Protein AF-C5NND2-F1 (afdb_monomer_lite)

InterPro domains:
  IPR000525 Initiator Rep protein, WH1 domain [PF01051] (17-161)
  IPR036388 Winged helix-like DNA-binding domain superfamily [G3DSA:1.10.10.10] (14-144)
  IPR036388 Winged helix-like DNA-binding domain superfamily [G3DSA:1.10.10.10] (148-249)
  IPR036390 Winged helix DNA-binding domain superfamily [SSF46785] (137-217)

Organism: Photobacterium damsela subsp. piscicida (NCBI:txid38294)

Radius of gyration: 18.98 Å; chains: 1; bounding box: 47×46×58 Å

pLDDT: mean 89.33, std 9.88, range [37.38, 98.19]

Foldseek 3Di:
DPDLFKFWFFPFWDQLADKLLLVLVLSQLRSQQRVQLVVQVVVVVVDVPDDRDQQDFKDWAFLVNQCVLLVHDSVVSCVRNVVSQVCQCPDWIKGDDPVGIDIDRLWPDWDDDPRGTTMTGHDSVNSVVRSVSSVVATQMAGSSLSSQQNTQQLNLVRRLCSRCQVPPVDWRKDFPVRSCSSNNHDPPPCPPPVSCCVPRPQVSQVSSCVSVQNQKWFPDPVRSQKDFDDDDDDPDTGMIIGGIHGDCVSVVVD

Sequence (254 aa):
MKKLNKFREPINVFPASLGAAEQDVFALVLCEISKVVGFNSTQIKQCDDFEKKPIPYQFEFSEEELTTLFQCSVDNLRKTIEPAAKSLVKREVSYSSERGFDVFSPIARARYNMGQPFFIEMAPSVAELLAENVEAGFSEIDFKLFVSLSGRYERRLLKALSQWKHNPSKEVKFKIQDYRDYIGLEDGEYQRTEALVRKTIKKPISDIIEKSEGCWVPTDPEKKGFLLTREGKGRAYTHVTLKLRYDPKAALLL

Structure (mmCIF, N/CA/C/O backbone):
data_AF-C5NND2-F1
#
_entry.id   AF-C5NND2-F1
#
loop_
_atom_site.group_PDB
_atom_site.id
_atom_site.type_symbol
_atom_site.label_atom_id
_atom_site.label_alt_id
_atom_site.label_comp_id
_atom_site.label_asym_id
_atom_site.label_entity_id
_atom_site.label_seq_id
_atom_site.pdbx_PDB_ins_code
_atom_site.Cartn_x
_atom_site.Cartn_y
_atom_site.Cartn_z
_atom_site.occupancy
_atom_site.B_iso_or_equiv
_atom_site.auth_seq_id
_atom_site.auth_comp_id
_atom_site.auth_asym_id
_atom_site.auth_atom_id
_atom_site.pdbx_PDB_model_num
ATOM 1 N N . MET A 1 1 ? -3.731 10.424 21.416 1.00 39.75 1 MET A N 1
ATOM 2 C CA . MET A 1 1 ? -4.068 9.595 20.234 1.00 39.75 1 MET A CA 1
ATOM 3 C C . MET A 1 1 ? -3.023 8.502 20.047 1.00 39.75 1 MET A C 1
ATOM 5 O O . MET A 1 1 ? -1.837 8.818 20.018 1.00 39.75 1 MET A O 1
ATOM 9 N N . LYS A 1 2 ? -3.427 7.226 19.944 1.00 50.00 2 LYS A N 1
ATOM 10 C CA . LYS A 1 2 ? -2.525 6.116 19.578 1.00 50.00 2 LYS A CA 1
ATOM 11 C C . LYS A 1 2 ? -2.217 6.227 18.081 1.00 50.00 2 LYS A C 1
ATOM 13 O O . LYS A 1 2 ? -2.982 5.717 17.271 1.00 50.00 2 LYS A O 1
ATOM 18 N N . LYS A 1 3 ? -1.151 6.950 17.726 1.00 60.12 3 LYS A N 1
ATOM 19 C CA . LYS A 1 3 ? -0.897 7.356 16.338 1.00 60.12 3 LYS A CA 1
ATOM 20 C C . LYS A 1 3 ? -0.835 6.149 15.385 1.00 60.12 3 LYS A C 1
ATOM 22 O O . LYS A 1 3 ? -0.051 5.220 15.595 1.00 60.12 3 LYS A O 1
ATOM 27 N N . LEU A 1 4 ? -1.664 6.183 14.342 1.00 73.38 4 LEU A N 1
ATOM 28 C CA . LEU A 1 4 ? -1.581 5.309 13.175 1.00 73.38 4 LEU A CA 1
ATOM 29 C C . LEU A 1 4 ? -0.306 5.668 12.394 1.00 73.38 4 LEU A C 1
ATOM 31 O O . LEU A 1 4 ? -0.323 6.515 11.512 1.00 73.38 4 LEU A O 1
ATOM 35 N N . ASN A 1 5 ? 0.827 5.081 12.780 1.00 84.69 5 ASN A N 1
ATOM 36 C CA . ASN A 1 5 ? 2.126 5.415 12.179 1.00 84.69 5 ASN A CA 1
ATOM 37 C C . ASN A 1 5 ? 2.575 4.397 11.131 1.00 84.69 5 ASN A C 1
ATOM 39 O O . ASN A 1 5 ? 3.369 4.715 10.253 1.00 84.69 5 ASN A O 1
ATOM 43 N N . LYS A 1 6 ? 2.112 3.152 11.244 1.00 90.81 6 LYS A N 1
ATOM 44 C CA . LYS A 1 6 ? 2.521 2.050 10.378 1.00 90.81 6 LYS A CA 1
ATOM 45 C C . LYS A 1 6 ? 1.493 0.934 10.377 1.00 90.81 6 LYS A C 1
ATOM 47 O O . LYS A 1 6 ? 0.781 0.751 11.364 1.00 90.81 6 LYS A O 1
ATOM 52 N N . PHE A 1 7 ? 1.500 0.146 9.313 1.00 92.75 7 PHE A N 1
ATOM 53 C CA . PHE A 1 7 ? 0.717 -1.080 9.207 1.00 92.75 7 PHE A CA 1
ATOM 54 C C . PHE A 1 7 ? 1.538 -2.207 8.595 1.00 92.75 7 PHE A C 1
ATOM 56 O O . PHE A 1 7 ? 2.590 -1.992 7.992 1.00 92.75 7 PHE A O 1
ATOM 63 N N . ARG A 1 8 ? 1.052 -3.427 8.793 1.00 92.88 8 ARG A N 1
ATOM 64 C CA . ARG A 1 8 ? 1.588 -4.651 8.220 1.00 92.88 8 ARG A CA 1
ATOM 65 C C . ARG A 1 8 ? 0.605 -5.133 7.170 1.00 92.88 8 ARG A C 1
ATOM 67 O O . ARG A 1 8 ? -0.519 -5.497 7.499 1.00 92.88 8 ARG A O 1
ATOM 74 N N . GLU A 1 9 ? 1.022 -5.108 5.912 1.00 90.38 9 GLU A N 1
ATOM 75 C CA . GLU A 1 9 ? 0.223 -5.665 4.823 1.00 90.38 9 GLU A CA 1
ATOM 76 C C . GLU A 1 9 ? 0.678 -7.100 4.530 1.00 90.38 9 GLU A C 1
ATOM 78 O O . GLU A 1 9 ? 1.873 -7.308 4.278 1.00 90.38 9 GLU A O 1
ATOM 83 N N . PRO A 1 10 ? -0.243 -8.080 4.520 1.00 87.75 10 PRO A N 1
ATOM 84 C CA . PRO A 1 10 ? 0.038 -9.430 4.051 1.00 87.75 10 PRO A CA 1
ATOM 85 C C . PRO A 1 10 ? 0.645 -9.474 2.648 1.00 87.75 10 PRO A C 1
ATOM 87 O O . PRO A 1 10 ? 0.266 -8.705 1.755 1.00 87.75 10 PRO A O 1
ATOM 90 N N . ILE A 1 11 ? 1.545 -10.429 2.416 1.00 81.12 11 ILE A N 1
ATOM 91 C CA . ILE A 1 11 ? 2.191 -10.594 1.105 1.00 81.12 11 ILE A CA 1
ATOM 92 C C . ILE A 1 11 ? 1.175 -11.064 0.043 1.00 81.12 11 ILE A C 1
ATOM 94 O O . ILE A 1 11 ? 1.134 -10.482 -1.038 1.00 81.12 11 ILE A O 1
ATOM 98 N N . ASN A 1 12 ? 0.304 -12.028 0.371 1.00 71.19 12 ASN A N 1
ATOM 99 C CA . ASN A 1 12 ? -0.463 -12.802 -0.623 1.00 71.19 12 ASN A CA 1
ATOM 100 C C . ASN A 1 12 ? -1.976 -12.538 -0.671 1.00 71.19 12 ASN A C 1
ATOM 102 O O . ASN A 1 12 ? -2.674 -13.166 -1.458 1.00 71.19 12 ASN A O 1
ATOM 106 N N . VAL A 1 13 ? -2.511 -11.662 0.178 1.00 63.41 13 VAL A N 1
ATOM 107 C CA . VAL A 1 13 ? -3.970 -11.595 0.387 1.00 63.41 13 VAL A CA 1
ATOM 108 C C . VAL A 1 13 ? -4.647 -10.515 -0.462 1.00 63.41 13 VAL A C 1
ATOM 110 O O . VAL A 1 13 ? -5.866 -10.473 -0.524 1.00 63.41 13 VAL A O 1
ATOM 113 N N . PHE A 1 14 ? -3.902 -9.614 -1.114 1.00 69.06 14 PHE A N 1
ATOM 114 C CA . PHE A 1 14 ? -4.482 -8.336 -1.539 1.00 69.06 14 PHE A CA 1
ATOM 115 C C . PHE A 1 14 ? -4.513 -8.095 -3.055 1.00 69.06 14 PHE A C 1
ATOM 117 O O . PHE A 1 14 ? -3.472 -8.223 -3.704 1.00 69.06 14 PHE A O 1
ATOM 124 N N . PRO A 1 15 ? -5.663 -7.683 -3.633 1.00 65.50 15 PRO A N 1
ATOM 125 C CA . PRO A 1 15 ? -5.800 -7.529 -5.074 1.00 65.50 15 PRO A CA 1
ATOM 126 C C . PRO A 1 15 ? -4.980 -6.338 -5.554 1.00 65.50 15 PRO A C 1
ATOM 128 O O . PRO A 1 15 ? -5.168 -5.201 -5.116 1.00 65.50 15 PRO A O 1
ATOM 131 N N . ALA A 1 16 ? -4.076 -6.585 -6.494 1.00 67.38 16 ALA A N 1
ATOM 132 C CA . ALA A 1 16 ? -3.146 -5.579 -6.985 1.00 67.38 16 ALA A CA 1
ATOM 133 C C . ALA A 1 16 ? -3.837 -4.327 -7.573 1.00 67.38 16 ALA A C 1
ATOM 135 O O . ALA A 1 16 ? -3.295 -3.227 -7.468 1.00 67.38 16 ALA A O 1
ATOM 136 N N . SER A 1 17 ? -5.060 -4.471 -8.094 1.00 79.31 17 SER A N 1
ATOM 137 C CA . SER A 1 17 ? -5.786 -3.466 -8.886 1.00 79.31 17 SER A CA 1
ATOM 138 C C . SER A 1 17 ? -6.477 -2.336 -8.110 1.00 79.31 17 SER A C 1
ATOM 140 O O . SER A 1 17 ? -7.029 -1.435 -8.748 1.00 79.31 17 SER A O 1
ATOM 142 N N . LEU A 1 18 ? -6.437 -2.326 -6.772 1.00 88.25 18 LEU A N 1
ATOM 143 C CA . LEU A 1 18 ? -7.079 -1.261 -5.988 1.00 88.25 18 LEU A CA 1
ATOM 144 C C . LEU A 1 18 ? -6.520 0.127 -6.318 1.00 88.25 18 LEU A C 1
ATOM 146 O O . LEU A 1 18 ? -5.305 0.332 -6.395 1.00 88.25 18 LEU A O 1
ATOM 150 N N . GLY A 1 19 ? -7.413 1.101 -6.449 1.00 90.62 19 GLY A N 1
ATOM 151 C CA . GLY A 1 19 ? -7.085 2.517 -6.529 1.00 90.62 19 GLY A CA 1
ATOM 152 C C . GLY A 1 19 ? -6.526 3.060 -5.212 1.00 90.62 19 GLY A C 1
ATOM 153 O O . GLY A 1 19 ? -6.613 2.423 -4.165 1.00 90.62 19 GLY A O 1
ATOM 154 N N . ALA A 1 20 ? -5.961 4.269 -5.252 1.00 91.38 20 ALA A N 1
ATOM 155 C CA . ALA A 1 20 ? -5.331 4.887 -4.082 1.00 91.38 20 ALA A CA 1
ATOM 156 C C . ALA A 1 20 ? -6.306 5.022 -2.894 1.00 91.38 20 ALA A C 1
ATOM 158 O O . ALA A 1 20 ? -6.019 4.529 -1.813 1.00 91.38 20 ALA A O 1
ATOM 159 N N . ALA A 1 21 ? -7.508 5.563 -3.109 1.00 92.50 21 ALA A N 1
ATOM 160 C CA . ALA A 1 21 ? -8.481 5.736 -2.025 1.00 92.50 21 ALA A CA 1
ATOM 161 C C . ALA A 1 21 ? -8.980 4.399 -1.427 1.00 92.50 21 ALA A C 1
ATOM 163 O O . ALA A 1 21 ? -9.225 4.309 -0.227 1.00 92.50 21 ALA A O 1
ATOM 164 N N . GLU A 1 22 ? -9.104 3.339 -2.235 1.00 93.44 22 GLU A N 1
ATOM 165 C CA . GLU A 1 22 ? -9.415 1.990 -1.728 1.00 93.44 22 GLU A CA 1
ATOM 166 C C . GLU A 1 22 ? -8.275 1.463 -0.848 1.00 93.44 22 GLU A C 1
ATOM 168 O O . GLU A 1 22 ? -8.510 0.904 0.221 1.00 93.44 22 GLU A O 1
ATOM 173 N N . GLN A 1 23 ? -7.030 1.683 -1.275 1.00 93.12 23 GLN A N 1
ATOM 174 C CA . GLN A 1 23 ? -5.854 1.326 -0.493 1.00 93.12 23 GLN A CA 1
ATOM 175 C C . GLN A 1 23 ? -5.765 2.126 0.820 1.00 93.12 23 GLN A C 1
ATOM 177 O O . GLN A 1 23 ? -5.396 1.547 1.837 1.00 93.12 23 GLN A O 1
ATOM 182 N N . ASP A 1 24 ? -6.138 3.411 0.830 1.00 92.81 24 ASP A N 1
ATOM 183 C CA . ASP A 1 24 ? -6.213 4.239 2.046 1.00 92.81 24 ASP A CA 1
ATOM 184 C C . ASP A 1 24 ? -7.195 3.669 3.070 1.00 92.81 24 ASP A C 1
ATOM 186 O O . ASP A 1 24 ? -6.828 3.416 4.218 1.00 92.81 24 ASP A O 1
ATOM 190 N N . VAL A 1 25 ? -8.441 3.434 2.644 1.00 94.12 25 VAL A N 1
ATOM 191 C CA . VAL A 1 25 ? -9.498 2.918 3.524 1.00 94.12 25 VAL A CA 1
ATOM 192 C C . VAL A 1 25 ? -9.119 1.550 4.083 1.00 94.12 25 VAL A C 1
ATOM 194 O O . VAL A 1 25 ? -9.338 1.284 5.262 1.00 94.12 25 VAL A O 1
ATOM 197 N N . PHE A 1 26 ? -8.510 0.689 3.269 1.00 93.38 26 PHE A N 1
ATOM 198 C CA . PHE A 1 26 ? -8.078 -0.616 3.750 1.00 93.38 26 PHE A CA 1
ATOM 199 C C . PHE A 1 26 ? -6.874 -0.541 4.701 1.00 93.38 26 PHE A C 1
ATOM 201 O O . PHE A 1 26 ? -6.827 -1.260 5.700 1.00 93.38 26 PHE A O 1
ATOM 208 N N . ALA A 1 27 ? -5.917 0.353 4.442 1.00 93.62 27 ALA A N 1
ATOM 209 C CA . ALA A 1 27 ? -4.756 0.545 5.307 1.00 93.62 27 ALA A CA 1
ATOM 210 C C . ALA A 1 27 ? -5.143 0.998 6.727 1.00 93.62 27 ALA A C 1
ATOM 212 O O . ALA A 1 27 ? -4.481 0.593 7.684 1.00 93.62 27 ALA A O 1
ATOM 213 N N . LEU A 1 28 ? -6.235 1.760 6.889 1.00 94.56 28 LEU A N 1
ATOM 214 C CA . LEU A 1 28 ? -6.792 2.100 8.207 1.00 94.56 28 LEU A CA 1
ATOM 215 C C . LEU A 1 28 ? -7.090 0.843 9.035 1.00 94.56 28 LEU A C 1
ATOM 217 O O . LEU A 1 28 ? -6.667 0.721 10.184 1.00 94.56 28 LEU A O 1
ATOM 221 N N . VAL A 1 29 ? -7.776 -0.120 8.422 1.00 94.56 29 VAL A N 1
ATOM 222 C CA . VAL A 1 29 ? -8.145 -1.380 9.070 1.00 94.56 29 VAL A CA 1
ATOM 223 C C . VAL A 1 29 ? -6.906 -2.218 9.382 1.00 94.56 29 VAL A C 1
ATOM 225 O O . VAL A 1 29 ? -6.746 -2.713 10.500 1.00 94.56 29 VAL A O 1
ATOM 228 N N . LEU A 1 30 ? -5.970 -2.308 8.430 1.00 94.56 30 LEU A N 1
ATOM 229 C CA . LEU A 1 30 ? -4.700 -3.000 8.648 1.00 94.56 30 LEU A CA 1
ATOM 230 C C . LEU A 1 30 ? -3.891 -2.393 9.792 1.00 94.56 30 LEU A C 1
ATOM 232 O O . LEU A 1 30 ? -3.208 -3.137 10.494 1.00 94.56 30 LEU A O 1
ATOM 236 N N . CYS A 1 31 ? -3.943 -1.078 10.009 1.00 94.25 31 CYS A N 1
ATOM 237 C CA . CYS A 1 31 ? -3.269 -0.461 11.146 1.00 94.25 31 CYS A CA 1
ATOM 238 C C . CYS A 1 31 ? -3.814 -0.991 12.481 1.00 94.25 31 CYS A C 1
ATOM 240 O O . CYS A 1 31 ? -3.026 -1.334 13.363 1.00 94.25 31 CYS A O 1
ATOM 242 N N . GLU A 1 32 ? -5.138 -1.080 12.637 1.00 95.19 32 GLU A N 1
ATOM 243 C CA . GLU A 1 32 ? -5.764 -1.585 13.867 1.00 95.19 32 GLU A CA 1
ATOM 244 C C . GLU A 1 32 ? -5.485 -3.075 14.087 1.00 95.19 32 GLU A C 1
ATOM 246 O O . GLU A 1 32 ? -5.050 -3.465 15.174 1.00 95.19 32 GLU A O 1
ATOM 251 N N . ILE A 1 33 ? -5.603 -3.896 13.039 1.00 95.00 33 ILE A N 1
ATOM 252 C CA . ILE A 1 33 ? -5.225 -5.317 13.101 1.00 95.00 33 ILE A CA 1
ATOM 253 C C . ILE A 1 33 ? -3.740 -5.454 13.475 1.00 95.00 33 ILE A C 1
ATOM 255 O O . ILE A 1 33 ? -3.383 -6.201 14.387 1.00 95.00 33 ILE A O 1
ATOM 259 N N . SER A 1 34 ? -2.857 -4.667 12.850 1.00 93.81 34 SER A N 1
ATOM 260 C CA . SER A 1 34 ? -1.410 -4.699 13.111 1.00 93.81 34 SER A CA 1
ATOM 261 C C . SER A 1 34 ? -1.049 -4.352 14.554 1.00 93.81 34 SER A C 1
ATOM 263 O O . SER A 1 34 ? -0.088 -4.914 15.088 1.00 93.81 34 SER A O 1
ATOM 265 N N . LYS A 1 35 ? -1.796 -3.441 15.196 1.00 92.75 35 LYS A N 1
ATOM 266 C CA . LYS A 1 35 ? -1.608 -3.099 16.615 1.00 92.75 35 LYS A CA 1
ATOM 267 C C . LYS A 1 35 ? -1.859 -4.317 17.501 1.00 92.75 35 LYS A C 1
ATOM 269 O O . LYS A 1 35 ? -1.053 -4.588 18.392 1.00 92.75 35 LYS A O 1
ATOM 274 N N . VAL A 1 36 ? -2.941 -5.054 17.247 1.00 94.19 36 VAL A N 1
ATOM 275 C CA . VAL A 1 36 ? -3.310 -6.235 18.042 1.00 94.19 36 VAL A CA 1
ATOM 276 C C . VAL A 1 36 ? -2.367 -7.402 17.771 1.00 94.19 36 VAL A C 1
ATOM 278 O O . VAL A 1 36 ? -1.830 -7.964 18.724 1.00 94.19 36 VAL A O 1
ATOM 281 N N . VAL A 1 37 ? -2.054 -7.688 16.503 1.00 92.81 37 VAL A N 1
ATOM 282 C CA . VAL A 1 37 ? -1.071 -8.723 16.139 1.00 92.81 37 VAL A CA 1
ATOM 283 C C . VAL A 1 37 ? 0.287 -8.426 16.780 1.00 92.81 37 VAL A C 1
ATOM 285 O O . VAL A 1 37 ? 0.862 -9.277 17.449 1.00 92.81 37 VAL A O 1
ATOM 288 N N . GLY A 1 38 ? 0.793 -7.193 16.660 1.00 90.62 38 GLY A N 1
ATOM 289 C CA . GLY A 1 38 ? 2.063 -6.794 17.275 1.00 90.62 38 GLY A CA 1
ATOM 290 C C . GLY A 1 38 ? 2.074 -6.898 18.801 1.00 90.62 38 GLY A C 1
ATOM 291 O O . GLY A 1 38 ? 3.084 -7.317 19.373 1.00 90.62 38 GLY A O 1
ATOM 292 N N . PHE A 1 39 ? 0.962 -6.555 19.456 1.00 91.31 39 PHE A N 1
ATOM 293 C CA . PHE A 1 39 ? 0.802 -6.719 20.898 1.00 91.31 39 PHE A CA 1
ATOM 294 C C . PHE A 1 39 ? 0.850 -8.200 21.295 1.00 91.31 39 PHE A C 1
ATOM 296 O O . PHE A 1 39 ? 1.689 -8.574 22.115 1.00 91.31 39 PHE A O 1
ATOM 303 N N . ASN A 1 40 ? 0.030 -9.042 20.657 1.00 92.38 40 ASN A N 1
ATOM 304 C CA . ASN A 1 40 ? -0.030 -10.479 20.926 1.00 92.38 40 ASN A CA 1
ATOM 305 C C . ASN A 1 40 ? 1.337 -11.147 20.707 1.00 92.38 40 ASN A C 1
ATOM 307 O O . ASN A 1 40 ? 1.822 -11.842 21.595 1.00 92.38 40 ASN A O 1
ATOM 311 N N . SER A 1 41 ? 2.024 -10.863 19.592 1.00 88.25 41 SER A N 1
ATOM 312 C CA . SER A 1 41 ? 3.359 -11.423 19.325 1.00 88.25 41 SER A CA 1
ATOM 313 C C . SER A 1 41 ? 4.417 -11.015 20.358 1.00 88.25 41 SER A C 1
ATOM 315 O O . SER A 1 41 ? 5.402 -11.729 20.535 1.00 88.25 41 SER A O 1
ATOM 317 N N . THR A 1 42 ? 4.267 -9.852 20.999 1.00 87.75 42 THR A N 1
ATOM 318 C CA . THR A 1 42 ? 5.210 -9.380 22.026 1.00 87.75 42 THR A CA 1
ATOM 319 C C . THR A 1 42 ? 4.942 -10.057 23.365 1.00 87.75 42 THR A C 1
ATOM 321 O O . THR A 1 42 ? 5.884 -10.488 24.019 1.00 87.75 42 THR A O 1
ATOM 324 N N . GLN A 1 43 ? 3.671 -10.177 23.754 1.00 88.12 43 GLN A N 1
ATOM 325 C CA . GLN A 1 43 ? 3.277 -10.770 25.033 1.00 88.12 43 GLN A CA 1
ATOM 326 C C . GLN A 1 43 ? 3.554 -12.275 25.090 1.00 88.12 43 GLN A C 1
ATOM 328 O O . GLN A 1 43 ? 4.111 -12.740 26.076 1.00 88.12 43 GLN A O 1
ATOM 333 N N . ILE A 1 44 ? 3.298 -13.009 24.001 1.00 86.62 44 ILE A N 1
ATOM 334 C CA . ILE A 1 44 ? 3.607 -14.450 23.906 1.00 86.62 44 ILE A CA 1
ATOM 335 C C . ILE A 1 44 ? 5.098 -14.729 24.131 1.00 86.62 44 ILE A C 1
ATOM 337 O O . ILE A 1 44 ? 5.465 -15.750 24.689 1.00 86.62 44 ILE A O 1
ATOM 341 N N . LYS A 1 45 ? 5.988 -13.813 23.727 1.00 85.38 45 LYS A N 1
ATOM 342 C CA . LYS A 1 45 ? 7.435 -13.963 23.962 1.00 85.38 45 LYS A CA 1
ATOM 343 C C . LYS A 1 45 ? 7.852 -13.693 25.410 1.00 85.38 45 LYS A C 1
ATOM 345 O O . LYS A 1 45 ? 8.997 -13.961 25.757 1.00 85.38 45 LYS A O 1
ATOM 350 N N . GLN A 1 46 ? 6.983 -13.074 26.205 1.00 84.69 46 GLN A N 1
ATOM 351 C CA . GLN A 1 46 ? 7.269 -12.634 27.571 1.00 84.69 46 GLN A CA 1
ATOM 352 C C . GLN A 1 46 ? 6.594 -13.517 28.624 1.00 84.69 46 GLN A C 1
ATOM 354 O O . GLN A 1 46 ? 7.094 -13.591 29.743 1.00 84.69 46 GLN A O 1
ATOM 359 N N . CYS A 1 47 ? 5.470 -14.155 28.291 1.00 82.31 47 CYS A N 1
ATOM 360 C CA . CYS A 1 47 ? 4.679 -14.961 29.211 1.00 82.31 47 CYS A CA 1
ATOM 361 C C . CYS A 1 47 ? 4.003 -16.117 28.461 1.00 82.31 47 CYS A C 1
ATOM 363 O O . CYS A 1 47 ? 3.220 -15.876 27.541 1.00 82.31 47 CYS A O 1
ATOM 365 N N . ASP A 1 48 ? 4.287 -17.352 28.883 1.00 74.31 48 ASP A N 1
ATOM 366 C CA . ASP A 1 48 ? 3.760 -18.570 28.253 1.00 74.31 48 ASP A CA 1
ATOM 367 C C . ASP A 1 48 ? 2.245 -18.760 28.491 1.00 74.31 48 ASP A C 1
ATOM 369 O O . ASP A 1 48 ? 1.566 -19.343 27.650 1.00 74.31 48 ASP A O 1
ATOM 373 N N . ASP A 1 49 ? 1.693 -18.187 29.569 1.00 81.75 49 ASP A N 1
ATOM 374 C CA . ASP A 1 49 ? 0.264 -18.261 29.929 1.00 81.75 49 ASP A CA 1
ATOM 375 C C . ASP A 1 49 ? -0.567 -17.076 29.386 1.00 81.75 49 ASP A C 1
ATOM 377 O O . ASP A 1 49 ? -1.659 -16.775 29.874 1.00 81.75 49 ASP A O 1
ATOM 381 N N . PHE A 1 50 ? -0.054 -16.347 28.390 1.00 86.06 50 PHE A N 1
ATOM 382 C CA . PHE A 1 50 ? -0.747 -15.181 27.846 1.00 86.06 50 PHE A CA 1
ATOM 383 C C . PHE A 1 50 ? -1.906 -15.565 26.911 1.00 86.06 50 PHE A C 1
ATOM 385 O O . PHE A 1 50 ? -1.707 -16.114 25.825 1.00 86.06 50 PHE A O 1
ATOM 392 N N . GLU A 1 51 ? -3.124 -15.167 27.280 1.00 87.25 51 GLU A N 1
ATOM 393 C CA . GLU A 1 51 ? -4.300 -15.275 26.416 1.00 87.25 51 GLU A CA 1
ATOM 394 C C . GLU A 1 51 ? -4.297 -14.175 25.337 1.00 87.25 51 GLU A C 1
ATOM 396 O O . GLU A 1 51 ? -4.276 -12.975 25.635 1.00 87.25 51 GLU A O 1
ATOM 401 N N . LYS A 1 52 ? -4.316 -14.579 24.057 1.00 89.00 52 LYS A N 1
ATOM 402 C CA . LYS A 1 52 ? -4.308 -13.648 22.917 1.00 89.00 52 LYS A CA 1
ATOM 403 C C . LYS A 1 52 ? -5.512 -12.706 22.979 1.00 89.00 52 LYS A C 1
ATOM 405 O O . LYS A 1 52 ? -6.652 -13.142 23.113 1.00 89.00 52 LYS A O 1
ATOM 410 N N . LYS A 1 53 ? -5.277 -11.407 22.760 1.00 93.25 53 LYS A N 1
ATOM 411 C CA . LYS A 1 53 ? -6.383 -10.473 22.509 1.00 93.25 53 LYS A CA 1
ATOM 412 C C . LYS A 1 53 ? -7.077 -10.837 21.193 1.00 93.25 53 LYS A C 1
ATOM 414 O O . LYS A 1 53 ? -6.359 -11.090 20.220 1.00 93.25 53 LYS A O 1
ATOM 419 N N . PRO A 1 54 ? -8.418 -10.797 21.141 1.00 95.44 54 PRO A N 1
ATOM 420 C CA . PRO A 1 54 ? -9.161 -11.087 19.921 1.00 95.44 54 PRO A CA 1
ATOM 421 C C . PRO A 1 54 ? -8.850 -10.056 18.836 1.00 95.44 54 PRO A C 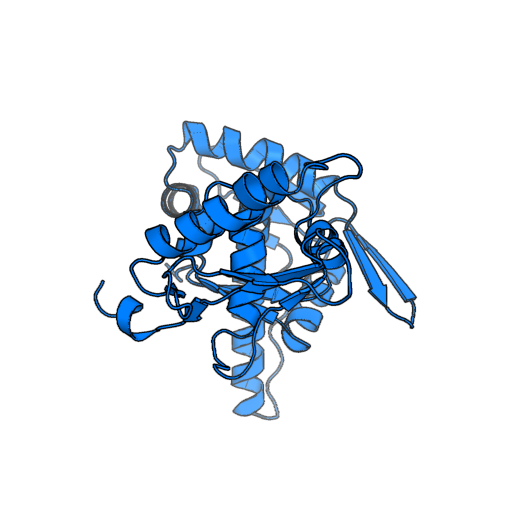1
ATOM 423 O O . PRO A 1 54 ? -8.639 -8.873 19.136 1.00 95.44 54 PRO A O 1
ATOM 426 N N . ILE A 1 55 ? -8.830 -10.497 17.577 1.00 96.88 55 ILE A N 1
ATOM 427 C CA . ILE A 1 55 ? -8.622 -9.598 16.446 1.00 96.88 55 ILE A CA 1
ATOM 428 C C . ILE A 1 55 ? -9.882 -8.738 16.252 1.00 96.88 55 ILE A C 1
ATOM 430 O O . ILE A 1 55 ? -10.999 -9.262 16.211 1.00 96.88 55 ILE A O 1
ATOM 434 N N . PRO A 1 56 ? -9.748 -7.404 16.157 1.00 96.94 56 PRO A N 1
ATOM 435 C CA . PRO A 1 56 ? -10.884 -6.533 15.905 1.00 96.94 56 PRO A CA 1
ATOM 436 C C . PRO A 1 56 ? -11.412 -6.758 14.489 1.00 96.94 56 PRO A C 1
ATOM 438 O O . PRO A 1 56 ? -10.643 -6.927 13.547 1.00 96.94 56 PRO A O 1
ATOM 441 N N . TYR A 1 57 ? -12.731 -6.700 14.341 1.00 97.56 57 TYR A N 1
ATOM 442 C CA . TYR A 1 57 ? -13.424 -6.768 13.050 1.00 97.56 57 TYR A CA 1
ATOM 443 C C . TYR A 1 57 ? -14.383 -5.586 12.840 1.00 97.56 57 TYR A C 1
ATOM 445 O O . TYR A 1 57 ? -14.980 -5.453 11.776 1.00 97.56 57 TYR A O 1
ATOM 453 N N . GLN A 1 58 ? -14.508 -4.709 13.837 1.00 98.06 58 GLN A N 1
ATOM 454 C CA . GLN A 1 58 ? -15.228 -3.440 13.776 1.00 98.06 58 GLN A CA 1
ATOM 455 C C . GLN A 1 58 ? -14.257 -2.317 14.132 1.00 98.06 58 GLN A C 1
ATOM 457 O O . GLN A 1 58 ? -13.496 -2.424 15.095 1.00 98.06 58 GLN A O 1
ATOM 462 N N . PHE A 1 59 ? -14.278 -1.252 13.338 1.00 97.31 59 PHE A N 1
ATOM 463 C CA . PHE A 1 59 ? -13.296 -0.178 13.380 1.00 97.31 59 PHE A CA 1
ATOM 464 C C . PHE A 1 59 ? -14.000 1.170 13.309 1.00 97.31 59 PHE A C 1
ATOM 466 O O . PHE A 1 59 ? -14.916 1.353 12.506 1.00 97.31 59 PHE A O 1
ATOM 473 N N . GLU A 1 60 ? -13.542 2.118 14.120 1.00 96.81 60 GLU A N 1
ATOM 474 C CA . GLU A 1 60 ? -14.062 3.481 14.162 1.00 96.81 60 GLU A CA 1
ATOM 475 C C . GLU A 1 60 ? -12.911 4.482 14.082 1.00 96.81 60 GLU A C 1
ATOM 477 O O . GLU A 1 60 ? -11.960 4.399 14.857 1.00 96.81 60 GLU A O 1
ATOM 482 N N . PHE A 1 61 ? -13.018 5.436 13.156 1.00 95.38 61 PHE A N 1
ATOM 483 C CA . PHE A 1 61 ? -12.017 6.481 12.929 1.00 95.38 61 PHE A CA 1
ATOM 484 C C . PHE A 1 61 ? -12.680 7.854 13.010 1.00 95.38 61 PHE A C 1
ATOM 486 O O . PHE A 1 61 ? -13.703 8.089 12.362 1.00 95.38 61 PHE A O 1
ATOM 493 N N . SER A 1 62 ? -12.129 8.773 13.804 1.00 93.88 62 SER A N 1
ATOM 494 C CA . SER A 1 62 ? -12.717 10.112 13.941 1.00 93.88 62 SER A CA 1
ATOM 495 C C . SER A 1 62 ? -12.474 10.965 12.690 1.00 93.88 62 SER A C 1
ATOM 497 O O . SER A 1 62 ? -11.501 10.769 11.964 1.00 93.88 62 SER A O 1
ATOM 499 N N . GLU A 1 63 ? -13.334 11.956 12.433 1.00 92.44 63 GLU A N 1
ATOM 500 C CA . GLU A 1 63 ? -13.130 12.882 11.307 1.00 92.44 63 GLU A CA 1
ATOM 501 C C . GLU A 1 63 ? -11.817 13.661 11.432 1.00 92.44 63 GLU A C 1
ATOM 503 O O . GLU A 1 63 ? -11.125 13.869 10.439 1.00 92.44 63 GLU A O 1
ATOM 508 N N . GLU A 1 64 ? -11.444 14.055 12.650 1.00 91.69 64 GLU A N 1
ATOM 509 C CA . GLU A 1 64 ? -10.172 14.726 12.934 1.00 91.69 64 GLU A CA 1
ATOM 510 C C . GLU A 1 64 ? -8.973 13.845 12.553 1.00 91.69 64 GLU A C 1
ATOM 512 O O . GLU A 1 64 ? -8.037 14.307 11.898 1.00 91.69 64 GLU A O 1
ATOM 517 N N . GLU A 1 65 ? -9.017 12.558 12.908 1.00 91.69 65 GLU A N 1
ATOM 518 C CA . GLU A 1 65 ? -7.976 11.597 12.551 1.00 91.69 65 GLU A CA 1
ATOM 519 C C . GLU A 1 65 ? -7.875 11.441 11.032 1.00 91.69 65 GLU A C 1
ATOM 521 O O . GLU A 1 65 ? -6.787 11.558 10.467 1.00 91.69 65 GLU A O 1
ATOM 526 N N . LEU A 1 66 ? -9.009 11.251 10.356 1.00 92.19 66 LEU A N 1
ATOM 527 C CA . LEU A 1 66 ? -9.042 11.033 8.912 1.00 92.19 66 LEU A CA 1
ATOM 528 C C . LEU A 1 66 ? -8.638 12.271 8.105 1.00 92.19 66 LEU A C 1
ATOM 530 O O . LEU A 1 66 ? -7.886 12.148 7.143 1.00 92.19 66 LEU A O 1
ATOM 534 N N . THR A 1 67 ? -9.104 13.462 8.485 1.00 91.75 67 THR A N 1
ATOM 535 C CA . THR A 1 67 ? -8.731 14.716 7.807 1.00 91.75 67 THR A CA 1
ATOM 536 C C . THR A 1 67 ? -7.250 15.032 7.977 1.00 91.75 67 THR A C 1
ATOM 538 O O . THR A 1 67 ? -6.605 15.466 7.021 1.00 91.75 67 THR A O 1
ATOM 541 N N . THR A 1 68 ? -6.685 14.735 9.151 1.00 90.38 68 THR A N 1
ATOM 542 C CA . THR A 1 68 ? -5.244 14.851 9.400 1.00 90.38 68 THR A CA 1
ATOM 543 C C . THR A 1 68 ? -4.447 13.858 8.554 1.00 90.38 68 THR A C 1
ATOM 545 O O . THR A 1 68 ? -3.464 14.239 7.921 1.00 90.38 68 THR A O 1
ATOM 548 N N . LEU A 1 69 ? -4.867 12.589 8.515 1.00 88.50 69 LEU A N 1
ATOM 549 C CA . LEU A 1 69 ? -4.175 11.536 7.765 1.00 88.50 69 LEU A CA 1
ATOM 550 C C . LEU A 1 69 ? -4.223 11.769 6.256 1.00 88.50 69 LEU A C 1
ATOM 552 O O . LEU A 1 69 ? -3.190 11.726 5.595 1.00 88.50 69 LEU A O 1
ATOM 556 N N . PHE A 1 70 ? -5.407 12.040 5.712 1.00 88.56 70 PHE A N 1
ATOM 557 C CA . PHE A 1 70 ? -5.604 12.228 4.273 1.00 88.56 70 PHE A CA 1
ATOM 558 C C . PHE A 1 70 ? -5.322 13.653 3.797 1.00 88.56 70 PHE A C 1
ATOM 560 O O . PHE A 1 70 ? -5.439 13.925 2.604 1.00 88.56 70 PHE A O 1
ATOM 567 N N . GLN A 1 71 ? -4.943 14.556 4.709 1.00 87.88 71 GLN A N 1
ATOM 568 C CA . GLN A 1 71 ? -4.617 15.955 4.418 1.00 87.88 71 GLN A CA 1
ATOM 569 C C . GLN A 1 71 ? -5.721 16.642 3.599 1.00 87.88 71 GLN A C 1
ATOM 571 O O . GLN A 1 71 ? -5.465 17.339 2.615 1.00 87.88 71 GLN A O 1
ATOM 576 N N . CYS A 1 72 ? -6.976 16.410 3.985 1.00 89.06 72 CYS A N 1
ATOM 577 C CA . CYS A 1 72 ? -8.146 16.901 3.269 1.00 89.06 72 CYS A CA 1
ATOM 578 C C . CYS A 1 72 ? -9.128 17.605 4.210 1.00 89.06 72 CYS A C 1
ATOM 580 O O . CYS A 1 72 ? -9.157 17.352 5.411 1.00 89.06 72 CYS A O 1
ATOM 582 N N . SER A 1 73 ? -9.976 18.475 3.656 1.00 90.00 73 SER A N 1
ATOM 583 C CA . SER A 1 73 ? -11.099 19.046 4.406 1.00 90.00 73 SER A CA 1
ATOM 584 C C . SER A 1 73 ? -12.161 17.985 4.710 1.00 90.00 73 SER A C 1
ATOM 586 O O . SER A 1 73 ? -12.255 16.973 4.009 1.00 90.00 73 SER A O 1
ATOM 588 N N . VAL A 1 74 ? -13.012 18.245 5.706 1.00 87.00 74 VAL A N 1
ATOM 589 C CA . VAL A 1 74 ? -14.182 17.401 6.023 1.00 87.00 74 VAL A CA 1
ATOM 590 C C . VAL A 1 74 ? -15.093 17.240 4.796 1.00 87.00 74 VAL A C 1
ATOM 592 O O . VAL A 1 74 ? -15.502 16.128 4.467 1.00 87.00 74 VAL A O 1
ATOM 595 N N . ASP A 1 75 ? -15.317 18.316 4.034 1.00 85.56 75 ASP A N 1
ATOM 596 C CA . ASP A 1 75 ? -16.126 18.277 2.804 1.00 85.56 75 ASP A CA 1
ATOM 597 C C . ASP A 1 75 ? -15.558 17.333 1.734 1.00 85.56 75 ASP A C 1
ATOM 599 O O . ASP A 1 75 ? -16.304 16.703 0.975 1.00 85.56 75 ASP A O 1
ATOM 603 N N . ASN A 1 76 ? -14.229 17.236 1.649 1.00 89.06 76 ASN A N 1
ATOM 604 C CA . ASN A 1 76 ? -13.556 16.343 0.712 1.00 89.06 76 ASN A CA 1
ATOM 605 C C . ASN A 1 76 ? -13.425 14.921 1.260 1.00 89.06 76 ASN A C 1
ATOM 607 O O . ASN A 1 76 ? -13.401 13.983 0.465 1.00 89.06 76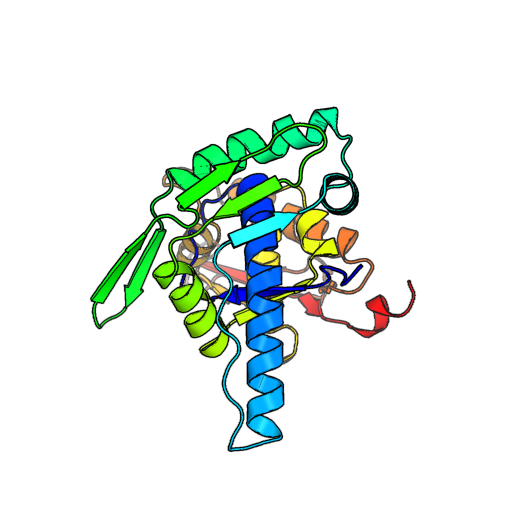 ASN A O 1
ATOM 611 N N . LEU A 1 77 ? -13.415 14.741 2.584 1.00 90.88 77 LEU A N 1
ATOM 612 C CA . LEU A 1 77 ? -13.290 13.432 3.218 1.00 90.88 77 LEU A CA 1
ATOM 613 C C . LEU A 1 77 ? -14.371 12.475 2.714 1.00 90.88 77 LEU A C 1
ATOM 615 O O . LEU A 1 77 ? -14.049 11.399 2.213 1.00 90.88 77 LEU A O 1
ATOM 619 N N . ARG A 1 78 ? -15.643 12.897 2.744 1.00 90.62 78 ARG A N 1
ATOM 620 C CA . ARG A 1 78 ? -16.759 12.086 2.233 1.00 90.62 78 ARG A CA 1
ATOM 621 C C . ARG A 1 78 ? -16.573 11.705 0.764 1.00 90.62 78 ARG A C 1
ATOM 623 O O . ARG A 1 78 ? -16.781 10.549 0.400 1.00 90.62 78 ARG A O 1
ATOM 630 N N . LYS A 1 79 ? -16.182 12.669 -0.076 1.00 90.56 79 LYS A N 1
ATOM 631 C CA . LYS A 1 79 ? -15.977 12.458 -1.520 1.00 90.56 79 LYS A CA 1
ATOM 632 C C . LYS A 1 79 ? -14.872 11.438 -1.800 1.00 90.56 79 LYS A C 1
ATOM 634 O O . LYS A 1 79 ? -14.937 10.758 -2.819 1.00 90.56 79 LYS A O 1
ATOM 639 N N . THR A 1 80 ? -13.904 11.311 -0.895 1.00 88.31 80 THR A N 1
ATOM 640 C CA . THR A 1 80 ? -12.818 10.330 -0.973 1.00 88.31 80 THR A CA 1
ATOM 641 C C . THR A 1 80 ? -13.243 8.958 -0.445 1.00 88.31 80 THR A C 1
ATOM 643 O O . THR A 1 80 ? -13.077 7.957 -1.142 1.00 88.31 80 THR A O 1
ATOM 646 N N . ILE A 1 81 ? -13.814 8.885 0.764 1.00 93.00 81 ILE A N 1
ATOM 647 C CA . ILE A 1 81 ? -14.069 7.599 1.438 1.00 93.00 81 ILE A CA 1
ATOM 648 C C . ILE A 1 81 ? -15.318 6.881 0.923 1.00 93.00 81 ILE A C 1
ATOM 650 O O . ILE A 1 81 ? -15.339 5.655 0.896 1.00 93.00 81 ILE A O 1
ATOM 654 N N . GLU A 1 82 ? -16.357 7.605 0.492 1.00 94.06 82 GLU A N 1
ATOM 655 C CA . GLU A 1 82 ? -17.612 6.997 0.033 1.00 94.06 82 GLU A CA 1
ATOM 656 C C . GLU A 1 82 ? -17.423 6.085 -1.198 1.00 94.06 82 GLU A C 1
ATOM 658 O O . GLU A 1 82 ? -17.847 4.925 -1.134 1.00 94.06 82 GLU A O 1
ATOM 663 N N . PRO A 1 83 ? -16.793 6.527 -2.309 1.00 94.75 83 PRO A N 1
ATOM 664 C CA . PRO A 1 83 ? -16.572 5.652 -3.461 1.00 94.75 83 PRO A CA 1
ATOM 665 C C . PRO A 1 83 ? -15.617 4.497 -3.140 1.00 94.75 83 PR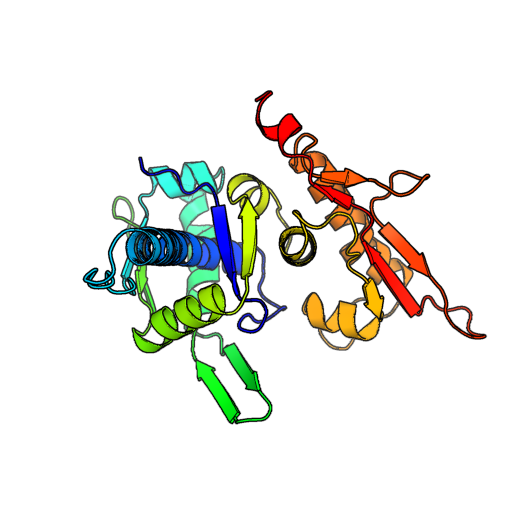O A C 1
ATOM 667 O O . PRO A 1 83 ? -15.864 3.371 -3.573 1.00 94.75 83 PRO A O 1
ATOM 670 N N . ALA A 1 84 ? -14.572 4.746 -2.345 1.00 94.50 84 ALA A N 1
ATOM 671 C CA . ALA A 1 84 ? -13.618 3.721 -1.929 1.00 94.50 84 ALA A CA 1
ATOM 672 C C . ALA A 1 84 ? -14.292 2.620 -1.100 1.00 94.50 84 ALA A C 1
ATOM 674 O O . ALA A 1 84 ? -14.176 1.440 -1.424 1.00 94.50 84 ALA A O 1
ATOM 675 N N . ALA A 1 85 ? -15.068 2.999 -0.083 1.00 95.44 85 ALA A N 1
ATOM 676 C CA . ALA A 1 85 ? -15.800 2.060 0.755 1.00 95.44 85 ALA A CA 1
ATOM 677 C C . ALA A 1 85 ? -16.850 1.278 -0.048 1.00 95.44 85 ALA A C 1
ATOM 679 O O . ALA A 1 85 ? -16.926 0.058 0.064 1.00 95.44 85 ALA A O 1
ATOM 680 N N . LYS A 1 86 ? -17.620 1.947 -0.919 1.00 95.31 86 LYS A N 1
ATOM 681 C CA . LYS A 1 86 ? -18.587 1.273 -1.807 1.00 95.31 86 LYS A CA 1
ATOM 682 C C . LYS A 1 86 ? -17.924 0.230 -2.701 1.00 95.31 86 LYS A C 1
ATOM 684 O O . LYS A 1 86 ? -18.509 -0.827 -2.928 1.00 95.31 86 LYS A O 1
ATOM 689 N N . SER A 1 87 ? -16.740 0.541 -3.221 1.00 94.31 87 SER A N 1
ATOM 690 C CA . SER A 1 87 ? -15.982 -0.377 -4.063 1.00 94.31 87 SER A CA 1
ATOM 691 C C . SER A 1 87 ? -15.448 -1.562 -3.259 1.00 94.31 87 SER A C 1
ATOM 693 O O . SER A 1 87 ? -15.665 -2.705 -3.648 1.00 94.31 87 SER A O 1
ATOM 695 N N . LEU A 1 88 ? -14.849 -1.315 -2.089 1.00 94.00 88 LEU A N 1
ATOM 696 C CA . LEU A 1 88 ? -14.321 -2.361 -1.209 1.00 94.00 88 LEU A CA 1
ATOM 697 C C . LEU A 1 88 ? -15.403 -3.321 -0.692 1.00 94.00 88 LEU A C 1
ATOM 699 O O . LEU A 1 88 ? -15.140 -4.515 -0.620 1.00 94.00 88 LEU A O 1
ATOM 703 N N . VAL A 1 89 ? -16.616 -2.837 -0.387 1.00 94.62 89 VAL A N 1
ATOM 704 C CA . VAL A 1 89 ? -17.749 -3.703 0.016 1.00 94.62 89 VAL A CA 1
ATOM 705 C C . VAL A 1 89 ? -18.120 -4.697 -1.087 1.00 94.62 89 VAL A C 1
ATOM 707 O O . VAL A 1 89 ? -18.522 -5.817 -0.805 1.00 94.62 89 VAL A O 1
ATOM 710 N N . LYS A 1 90 ? -18.013 -4.289 -2.355 1.00 92.38 90 LYS A N 1
ATOM 711 C CA . LYS A 1 90 ? -18.416 -5.105 -3.511 1.00 92.38 90 LYS A CA 1
ATOM 712 C C . LYS A 1 90 ? -17.266 -5.893 -4.126 1.00 92.38 90 LYS A C 1
ATOM 714 O O . LYS A 1 90 ? -17.485 -6.647 -5.069 1.00 92.38 90 LYS A O 1
ATOM 719 N N . ARG A 1 91 ? -16.037 -5.656 -3.671 1.00 89.31 91 ARG A N 1
ATOM 720 C CA . ARG A 1 91 ? -14.845 -6.239 -4.272 1.00 89.31 91 ARG A CA 1
ATOM 721 C C . ARG A 1 91 ? -14.708 -7.680 -3.810 1.00 89.31 91 ARG A C 1
ATOM 723 O O . ARG A 1 91 ? -14.709 -7.939 -2.612 1.00 89.31 91 ARG A O 1
ATOM 730 N N . GLU A 1 92 ? -14.519 -8.586 -4.755 1.00 87.38 92 GLU A N 1
ATOM 731 C CA . GLU A 1 92 ? -14.050 -9.934 -4.459 1.00 87.38 92 GLU A CA 1
ATOM 732 C C . GLU A 1 92 ? -12.525 -9.926 -4.374 1.00 87.38 92 GLU A C 1
ATOM 734 O O . GLU A 1 92 ? -11.823 -9.402 -5.246 1.00 87.38 92 GLU A O 1
ATOM 739 N N . VAL A 1 93 ? -12.019 -10.479 -3.282 1.00 83.75 93 VAL A N 1
ATOM 740 C CA . VAL A 1 93 ? -10.608 -10.726 -3.034 1.00 83.75 93 VAL A CA 1
ATOM 741 C C . VAL A 1 93 ? -10.435 -12.223 -2.947 1.00 83.75 93 VAL A C 1
ATOM 743 O O . VAL A 1 93 ? -11.164 -12.882 -2.213 1.00 83.75 93 VAL A O 1
ATOM 746 N N . SER A 1 94 ? -9.468 -12.750 -3.688 1.00 77.38 94 SER A N 1
ATOM 747 C CA . SER A 1 94 ? -9.142 -14.167 -3.656 1.00 77.38 94 SER A CA 1
ATOM 748 C C . SER A 1 94 ? -7.763 -14.388 -3.057 1.00 77.38 94 SER A C 1
ATOM 750 O O . SER A 1 94 ? -6.786 -13.786 -3.508 1.00 77.38 94 SER A O 1
ATOM 752 N N . TYR A 1 95 ? -7.675 -15.316 -2.115 1.00 73.75 95 TYR A N 1
ATOM 753 C CA . TYR A 1 95 ? -6.427 -15.961 -1.742 1.00 73.75 95 TYR A CA 1
ATOM 754 C C . TYR A 1 95 ? -6.398 -17.347 -2.387 1.00 73.75 95 TYR A C 1
ATOM 756 O O . TYR A 1 95 ? -7.359 -18.099 -2.275 1.00 73.75 95 TYR A O 1
ATOM 764 N N . SER A 1 96 ? -5.310 -17.696 -3.072 1.00 72.56 96 SER A N 1
ATOM 765 C CA . SER A 1 96 ? -5.140 -19.020 -3.673 1.00 72.56 96 SER A CA 1
ATOM 766 C C . SER A 1 96 ? -3.782 -19.589 -3.297 1.00 72.56 96 SER A C 1
ATOM 768 O O . SER A 1 96 ? -2.763 -18.904 -3.363 1.00 72.56 96 SER A O 1
ATOM 770 N N . SER A 1 97 ? -3.768 -20.864 -2.931 1.00 72.00 97 SER A N 1
ATOM 771 C CA . SER A 1 97 ? -2.572 -21.645 -2.625 1.00 72.00 97 SER A CA 1
ATOM 772 C C . SER A 1 97 ? -2.672 -23.021 -3.283 1.00 72.00 97 SER A C 1
ATOM 774 O O . SER A 1 97 ? -3.731 -23.401 -3.780 1.00 72.00 97 SER A O 1
ATOM 776 N N . GLU A 1 98 ? -1.602 -23.814 -3.238 1.00 74.56 98 GLU A N 1
ATOM 777 C CA . GLU A 1 98 ? -1.631 -25.205 -3.724 1.00 74.56 98 GLU A CA 1
ATOM 778 C C . GLU A 1 98 ? -2.675 -26.078 -3.003 1.00 74.56 98 GLU A C 1
ATOM 780 O O . GLU A 1 98 ? -3.079 -27.116 -3.521 1.00 74.56 98 GLU A O 1
ATOM 785 N N . ARG A 1 99 ? -3.117 -25.673 -1.804 1.00 77.62 99 ARG A N 1
ATOM 786 C CA . ARG A 1 99 ? -4.040 -26.438 -0.952 1.00 77.62 99 ARG A CA 1
ATOM 787 C C . ARG A 1 99 ? -5.501 -26.002 -1.066 1.00 77.62 99 ARG A C 1
ATOM 789 O O . ARG A 1 99 ? -6.355 -26.637 -0.456 1.00 77.62 99 ARG A O 1
ATOM 796 N N . GLY A 1 100 ? -5.794 -24.938 -1.810 1.00 81.50 100 GLY A N 1
ATOM 797 C CA . GLY A 1 100 ? -7.151 -24.420 -1.959 1.00 81.50 100 GLY A CA 1
ATOM 798 C C . GLY A 1 100 ? -7.200 -22.918 -2.204 1.00 81.50 100 GLY A C 1
ATOM 799 O O . GLY A 1 100 ? -6.167 -22.245 -2.266 1.00 81.50 100 GLY A O 1
ATOM 800 N N . PHE A 1 101 ? -8.423 -22.409 -2.323 1.00 84.00 101 PHE A N 1
ATOM 801 C CA . PHE A 1 101 ? -8.719 -21.001 -2.539 1.00 84.00 101 PHE A CA 1
ATOM 802 C C . PHE A 1 101 ? -9.764 -20.509 -1.534 1.00 84.00 101 PHE A C 1
ATOM 804 O O . PHE A 1 101 ? -10.576 -21.291 -1.043 1.00 84.00 101 PHE A O 1
ATOM 811 N N . ASP A 1 102 ? -9.739 -19.213 -1.259 1.00 85.12 102 ASP A N 1
ATOM 812 C CA . ASP A 1 102 ? -10.723 -18.501 -0.452 1.00 85.12 102 ASP A CA 1
ATOM 813 C C . ASP A 1 102 ? -11.107 -17.210 -1.180 1.00 85.12 102 ASP A C 1
ATOM 815 O O . ASP A 1 102 ? -10.241 -16.557 -1.770 1.00 85.12 102 ASP A O 1
ATOM 819 N N . VAL A 1 103 ? -1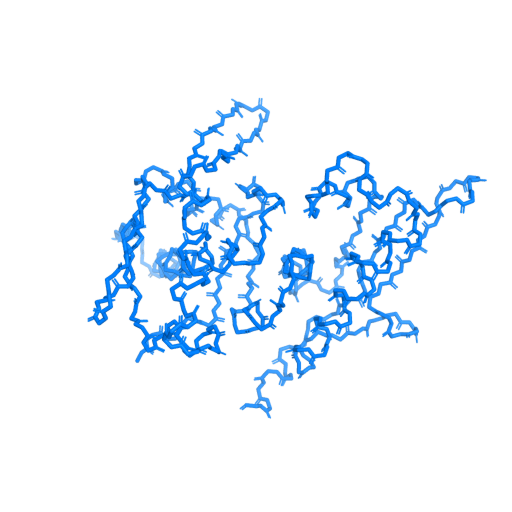2.394 -16.864 -1.176 1.00 87.75 103 VAL A N 1
ATOM 820 C CA . VAL A 1 103 ? -12.935 -15.669 -1.834 1.00 87.75 103 VAL A CA 1
ATOM 821 C C . VAL A 1 103 ? -13.817 -14.926 -0.849 1.00 87.75 103 VAL A C 1
ATOM 823 O O . VAL A 1 103 ? -14.791 -15.468 -0.332 1.00 87.75 103 VAL A O 1
ATOM 826 N N . PHE A 1 104 ? -13.498 -13.660 -0.618 1.00 89.88 104 PHE A N 1
ATOM 827 C CA . PHE A 1 104 ? -14.195 -12.840 0.361 1.00 89.88 104 PHE A CA 1
ATOM 828 C C . PHE A 1 104 ? -14.210 -11.369 -0.045 1.00 89.88 104 PHE A C 1
ATOM 830 O O . PHE A 1 104 ? -13.424 -10.916 -0.879 1.00 89.88 104 PHE A O 1
ATOM 837 N N . SER A 1 105 ? -15.092 -10.597 0.586 1.00 90.62 105 SER A N 1
ATOM 838 C CA . SER A 1 105 ? -15.062 -9.138 0.497 1.00 90.62 105 SER A CA 1
ATOM 839 C C . SER A 1 105 ? -14.199 -8.553 1.616 1.00 90.62 105 SER A C 1
ATOM 841 O O . SER A 1 105 ? -14.365 -8.940 2.776 1.00 90.62 105 SER A O 1
ATOM 843 N N . PRO A 1 106 ? -13.281 -7.616 1.313 1.00 89.94 106 PRO A N 1
ATOM 844 C CA . PRO A 1 106 ? -12.340 -7.097 2.300 1.00 89.94 106 PRO A CA 1
ATOM 845 C C . PRO A 1 106 ? -13.024 -6.286 3.401 1.00 89.94 106 PRO A C 1
ATOM 847 O O . PRO A 1 106 ? -12.489 -6.197 4.497 1.00 89.94 106 PRO A O 1
ATOM 850 N N . ILE A 1 107 ? -14.202 -5.714 3.141 1.00 94.25 107 ILE A N 1
ATOM 851 C CA . ILE A 1 107 ? -15.066 -5.128 4.169 1.00 94.25 107 ILE A CA 1
ATOM 852 C C . ILE A 1 107 ? -16.503 -5.598 3.936 1.00 94.25 107 ILE A C 1
ATOM 854 O O . ILE A 1 107 ? -16.948 -5.702 2.796 1.00 94.25 107 ILE A O 1
ATOM 858 N N . ALA A 1 108 ? -17.234 -5.871 5.012 1.00 95.56 108 ALA A N 1
ATOM 859 C CA . ALA A 1 108 ? -18.635 -6.282 4.964 1.00 95.56 108 ALA A CA 1
ATOM 860 C C . ALA A 1 108 ? -19.576 -5.070 4.966 1.00 95.56 108 ALA A C 1
ATOM 862 O O . ALA A 1 108 ? -20.630 -5.079 4.329 1.00 95.56 108 ALA A O 1
ATOM 863 N N . ARG A 1 109 ? -19.196 -4.003 5.679 1.00 97.00 109 ARG A N 1
ATOM 86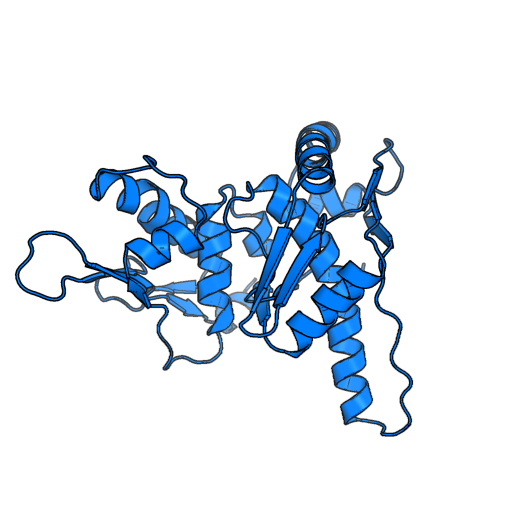4 C CA . ARG A 1 109 ? -20.015 -2.800 5.824 1.00 97.00 109 ARG A CA 1
ATOM 865 C C . ARG A 1 109 ? -19.150 -1.577 6.093 1.00 97.00 109 ARG A C 1
ATOM 867 O O . ARG A 1 109 ? -18.136 -1.648 6.777 1.00 97.00 109 ARG A O 1
ATOM 874 N N . ALA A 1 110 ? -19.598 -0.432 5.591 1.00 97.12 110 ALA A N 1
ATOM 875 C CA . ALA A 1 110 ? -19.055 0.868 5.950 1.00 97.12 110 ALA A CA 1
ATOM 876 C C . ALA A 1 110 ? -20.194 1.862 6.198 1.00 97.12 110 ALA A C 1
ATOM 878 O O . ALA A 1 110 ? -21.234 1.807 5.536 1.00 97.12 110 ALA A O 1
ATOM 879 N N . ARG A 1 111 ? -20.008 2.771 7.153 1.00 96.25 111 ARG A N 1
ATOM 880 C CA . ARG A 1 111 ? -20.975 3.820 7.492 1.00 96.25 111 ARG A CA 1
ATOM 881 C C . ARG A 1 111 ? -20.234 5.104 7.827 1.00 96.25 111 ARG A C 1
ATOM 883 O O . ARG A 1 111 ? -19.364 5.111 8.688 1.00 96.25 111 ARG A O 1
ATOM 890 N N . TYR A 1 112 ? -20.651 6.196 7.201 1.00 94.62 112 TYR A N 1
ATOM 891 C CA . TYR A 1 112 ? -20.180 7.537 7.510 1.00 94.62 112 TYR A CA 1
ATOM 892 C C . TYR A 1 112 ? -21.383 8.454 7.726 1.00 94.62 112 TYR A C 1
ATOM 894 O O . TYR A 1 112 ? -22.249 8.542 6.857 1.00 94.62 112 TYR A O 1
ATOM 902 N N . ASN A 1 113 ? -21.417 9.124 8.875 1.00 91.69 113 ASN A N 1
ATOM 903 C CA . ASN A 1 113 ? -22.359 10.192 9.187 1.00 91.69 113 ASN A CA 1
ATOM 904 C C . ASN A 1 113 ? -21.535 11.397 9.647 1.00 91.69 113 ASN A C 1
ATOM 906 O O . ASN A 1 113 ? -20.617 11.225 10.442 1.00 91.69 113 ASN A O 1
ATOM 910 N N . MET A 1 114 ? -21.868 12.594 9.168 1.00 87.50 114 MET A N 1
ATOM 911 C CA . MET A 1 114 ? -21.142 13.811 9.537 1.00 87.50 114 MET A CA 1
ATOM 912 C C . MET A 1 114 ? -21.152 14.011 11.059 1.00 87.50 114 MET A C 1
ATOM 914 O O . MET A 1 114 ? -22.204 13.895 11.693 1.00 87.50 114 MET A O 1
ATOM 918 N N . GLY A 1 115 ? -19.985 14.287 11.639 1.00 87.31 115 GLY A N 1
ATOM 919 C CA . GLY A 1 115 ? -19.815 14.432 13.086 1.00 87.31 115 GLY A CA 1
ATOM 920 C C . GLY A 1 115 ? -19.884 13.118 13.876 1.00 87.31 115 GLY A C 1
ATOM 921 O O . GLY A 1 115 ? -19.993 13.149 15.101 1.00 87.31 115 GLY A O 1
ATOM 922 N N . GLN A 1 116 ? -19.851 11.961 13.209 1.00 92.81 116 GLN A N 1
ATOM 923 C CA . GLN A 1 116 ? -19.720 10.640 13.830 1.00 92.81 116 GLN A CA 1
ATOM 924 C C . GLN A 1 116 ? -18.458 9.943 13.306 1.00 92.81 116 GLN A C 1
ATOM 926 O O . GLN A 1 116 ? -18.026 10.228 12.186 1.00 92.81 116 GLN A O 1
ATOM 931 N N . PRO A 1 117 ? -17.876 8.998 14.065 1.00 95.25 117 PRO A N 1
ATOM 932 C CA . PRO A 1 117 ? -16.773 8.195 13.563 1.00 95.25 117 PRO A CA 1
ATOM 933 C C . PRO A 1 117 ? -17.147 7.463 12.270 1.00 95.25 117 PRO A C 1
ATOM 935 O O . PRO A 1 117 ? -18.244 6.909 12.132 1.00 95.25 117 PRO A O 1
ATOM 938 N N . PHE A 1 118 ? -16.214 7.439 11.322 1.00 96.75 118 PHE A N 1
ATOM 939 C CA . PHE A 1 118 ? -16.299 6.560 10.171 1.00 96.75 118 PHE A CA 1
ATOM 940 C C . PHE A 1 118 ? -16.168 5.118 10.650 1.00 96.75 118 PHE A C 1
ATOM 942 O O . PHE A 1 118 ? -15.151 4.739 11.228 1.00 96.75 118 PHE A O 1
ATOM 949 N N . PHE A 1 119 ? -17.211 4.334 10.411 1.00 97.81 119 PHE A N 1
ATOM 950 C CA . PHE A 1 119 ? -17.309 2.952 10.848 1.00 97.81 119 PHE A CA 1
ATOM 951 C C . PHE A 1 119 ? -17.030 2.006 9.682 1.00 97.81 119 PHE A C 1
ATOM 953 O O . PHE A 1 119 ? -17.646 2.137 8.618 1.00 97.81 119 PHE A O 1
ATOM 960 N N . ILE A 1 120 ? -16.160 1.026 9.909 1.00 98.19 120 ILE A N 1
ATOM 961 C CA . ILE A 1 120 ? -15.883 -0.086 8.997 1.00 98.19 120 ILE A CA 1
ATOM 962 C C . ILE A 1 120 ? -16.086 -1.391 9.762 1.00 98.19 120 ILE A C 1
ATOM 964 O O . ILE A 1 120 ? -15.636 -1.533 10.893 1.00 98.19 120 ILE A O 1
ATOM 968 N N . GLU A 1 121 ? -16.728 -2.360 9.128 1.00 98.19 121 GLU A N 1
ATOM 969 C CA . GLU A 1 121 ? -16.914 -3.705 9.656 1.00 98.19 121 GLU A CA 1
ATOM 970 C C . GLU A 1 121 ? -16.480 -4.734 8.618 1.00 98.19 121 GLU A C 1
ATOM 972 O O . GLU A 1 121 ? -16.776 -4.612 7.426 1.00 98.19 121 GLU A O 1
ATOM 977 N N . MET A 1 122 ? -15.774 -5.753 9.089 1.00 96.62 122 MET A N 1
ATOM 978 C CA . MET A 1 122 ? -15.353 -6.932 8.348 1.00 96.62 122 MET A CA 1
ATOM 979 C C . MET A 1 122 ? -16.089 -8.160 8.882 1.00 96.62 122 MET A C 1
ATOM 981 O O . MET A 1 122 ? -16.520 -8.186 10.034 1.00 96.62 122 MET A O 1
ATOM 985 N N . ALA A 1 123 ? -16.176 -9.213 8.070 1.00 95.75 123 ALA A N 1
ATOM 986 C CA . ALA A 1 123 ? -16.494 -10.525 8.617 1.00 95.75 123 ALA A CA 1
ATOM 987 C C . ALA A 1 123 ? -15.363 -10.952 9.582 1.00 95.75 123 ALA A C 1
ATOM 989 O O . ALA A 1 123 ? -14.193 -10.822 9.207 1.00 95.75 123 ALA A O 1
ATOM 990 N N . PRO A 1 124 ? -15.667 -11.475 10.788 1.00 96.50 124 PRO A N 1
ATOM 991 C CA . PRO A 1 124 ? -14.639 -11.875 11.751 1.00 96.50 124 PRO A CA 1
ATOM 992 C C . PRO A 1 124 ? -13.597 -12.839 11.171 1.00 96.50 124 PRO A C 1
ATOM 994 O O . PRO A 1 124 ? -12.404 -12.644 11.376 1.00 96.50 124 PRO A O 1
ATOM 997 N N . SER A 1 125 ? -14.029 -13.812 10.361 1.00 93.81 125 SER A N 1
ATOM 998 C CA . SER A 1 125 ? -13.133 -14.759 9.683 1.00 93.81 125 SER A CA 1
ATOM 999 C C . SER A 1 125 ? -12.131 -14.084 8.743 1.00 93.81 125 SER A C 1
ATOM 1001 O O . SER A 1 125 ? -10.997 -14.534 8.640 1.00 93.81 125 SER A O 1
ATOM 1003 N N . VAL A 1 126 ? -12.512 -12.984 8.088 1.00 93.00 126 VAL A N 1
ATOM 1004 C CA . VAL A 1 126 ? -11.617 -12.231 7.197 1.00 93.00 126 VAL A CA 1
ATOM 1005 C C . VAL A 1 126 ? -10.597 -11.429 8.006 1.00 93.00 126 VAL A C 1
ATOM 1007 O O . VAL A 1 126 ? -9.435 -11.342 7.614 1.00 93.00 126 VAL A O 1
ATOM 1010 N N . ALA A 1 127 ? -11.001 -10.853 9.141 1.00 94.62 127 ALA A N 1
ATOM 1011 C CA . ALA A 1 127 ? -10.076 -10.148 10.028 1.00 94.62 127 ALA A CA 1
ATOM 1012 C C . ALA A 1 127 ? -9.020 -11.105 10.613 1.00 94.62 127 ALA A C 1
ATOM 1014 O O . ALA A 1 127 ? -7.829 -10.786 10.584 1.00 94.62 127 ALA A O 1
ATOM 1015 N N . GLU A 1 128 ? -9.442 -12.292 11.059 1.00 93.50 128 GLU A N 1
ATOM 1016 C CA . GLU A 1 128 ? -8.544 -13.366 11.507 1.00 93.50 128 GLU A CA 1
ATOM 1017 C C . GLU A 1 128 ? -7.626 -13.839 10.369 1.00 93.50 128 GLU A C 1
ATOM 1019 O O . GLU A 1 128 ? -6.410 -13.863 10.540 1.00 93.50 128 GLU A O 1
ATOM 1024 N N . LEU A 1 129 ? -8.160 -14.082 9.164 1.00 91.06 129 LEU A N 1
ATOM 1025 C CA . LEU A 1 129 ? -7.358 -14.449 7.989 1.00 91.06 129 LEU A CA 1
ATOM 1026 C C . LEU A 1 129 ? -6.259 -13.414 7.693 1.00 91.06 129 LEU A C 1
ATOM 1028 O O . LEU A 1 129 ? -5.114 -13.774 7.402 1.00 91.06 129 LEU A O 1
ATOM 1032 N N . LEU A 1 130 ? -6.578 -12.117 7.758 1.00 91.19 130 LEU A N 1
ATOM 1033 C CA . LEU A 1 130 ? -5.580 -11.060 7.585 1.00 91.19 130 LEU A CA 1
ATOM 1034 C C . LEU A 1 130 ? -4.523 -11.102 8.688 1.00 91.19 130 LEU A C 1
ATOM 1036 O O . LEU A 1 130 ? -3.339 -10.969 8.382 1.00 91.19 130 LEU A O 1
ATOM 1040 N N . ALA A 1 131 ? -4.927 -11.291 9.945 1.00 92.81 131 ALA A N 1
ATOM 1041 C CA . ALA A 1 131 ? -4.011 -11.386 11.075 1.00 92.81 131 ALA A CA 1
ATOM 1042 C C . ALA A 1 131 ? -3.059 -12.586 10.944 1.00 92.81 131 ALA A C 1
ATOM 1044 O O . ALA A 1 131 ? -1.846 -12.406 11.056 1.00 92.81 131 ALA A O 1
ATOM 1045 N N . GLU A 1 132 ? -3.577 -13.770 10.613 1.00 90.56 132 GLU A N 1
ATOM 1046 C CA . GLU A 1 132 ? -2.792 -14.985 10.363 1.00 90.56 132 GLU A CA 1
ATOM 1047 C C . GLU A 1 132 ? -1.774 -14.779 9.236 1.00 90.56 132 GLU A C 1
ATOM 1049 O O . GLU A 1 132 ? -0.600 -15.131 9.363 1.00 90.56 132 GLU A O 1
ATOM 1054 N N . ASN A 1 133 ? -2.187 -14.143 8.137 1.00 88.06 133 ASN A N 1
ATOM 1055 C CA . ASN A 1 133 ? -1.275 -13.868 7.032 1.00 88.06 133 ASN A CA 1
ATOM 1056 C C . ASN A 1 133 ? -0.238 -12.790 7.379 1.00 88.06 133 ASN A C 1
ATOM 1058 O O . ASN A 1 133 ? 0.889 -12.859 6.889 1.00 88.06 133 ASN A O 1
ATOM 1062 N N . VAL A 1 134 ? -0.571 -11.818 8.237 1.00 89.75 134 VAL A N 1
ATOM 1063 C CA . VAL A 1 134 ? 0.434 -10.909 8.807 1.00 89.75 134 VAL A CA 1
ATOM 1064 C C . VAL A 1 134 ? 1.435 -11.693 9.655 1.00 89.75 134 VAL A C 1
ATOM 1066 O O . VAL A 1 134 ? 2.627 -11.432 9.546 1.00 89.75 134 VAL A O 1
ATOM 1069 N N . GLU A 1 135 ? 1.002 -12.652 10.475 1.00 87.00 135 GLU A N 1
ATOM 1070 C CA . GLU A 1 135 ? 1.916 -13.494 11.262 1.00 87.00 135 GLU A CA 1
ATOM 1071 C C . GLU A 1 135 ? 2.816 -14.368 10.365 1.00 87.00 135 GLU A C 1
ATOM 1073 O O . GLU A 1 135 ? 4.003 -14.522 10.659 1.00 87.00 135 GLU A O 1
ATOM 1078 N N . ALA A 1 136 ? 2.292 -14.869 9.240 1.00 86.38 136 ALA A N 1
ATOM 1079 C CA . ALA A 1 136 ? 3.040 -15.675 8.271 1.00 86.38 136 ALA A CA 1
ATOM 1080 C C . ALA A 1 136 ? 4.060 -14.866 7.444 1.00 86.38 136 ALA A C 1
ATOM 1082 O O . ALA A 1 136 ? 5.102 -15.393 7.046 1.00 86.38 136 ALA A O 1
ATOM 1083 N N . GLY A 1 137 ? 3.784 -13.589 7.174 1.00 87.50 137 GLY A N 1
ATOM 1084 C CA . GLY A 1 137 ? 4.704 -12.711 6.459 1.00 87.50 137 GLY A CA 1
ATOM 1085 C C . GLY A 1 137 ? 4.057 -11.419 5.971 1.00 87.50 137 GLY A C 1
ATOM 1086 O O . GLY A 1 137 ? 2.990 -11.415 5.357 1.00 87.50 137 GLY A O 1
ATOM 1087 N N . PHE A 1 138 ? 4.746 -10.298 6.184 1.00 90.50 138 PHE A N 1
ATOM 1088 C CA . PHE A 1 138 ? 4.197 -8.971 5.920 1.00 90.50 138 PHE A CA 1
ATOM 1089 C C . PHE A 1 138 ? 5.223 -7.981 5.378 1.00 90.50 138 PHE A C 1
ATOM 1091 O O . PHE A 1 138 ? 6.432 -8.134 5.546 1.00 90.50 138 PHE A O 1
ATOM 1098 N N . SER A 1 139 ? 4.705 -6.913 4.777 1.00 91.19 139 SER A N 1
ATOM 1099 C CA . SER A 1 139 ? 5.442 -5.675 4.525 1.00 91.19 139 SER A CA 1
ATOM 1100 C C . SER A 1 139 ? 5.055 -4.648 5.582 1.00 91.19 139 SER A C 1
ATOM 1102 O O . SER A 1 139 ? 3.878 -4.318 5.710 1.00 91.19 139 SER A O 1
ATOM 1104 N N . GLU A 1 140 ? 6.019 -4.150 6.360 1.00 92.94 140 GLU A N 1
ATOM 1105 C CA . GLU A 1 140 ? 5.756 -3.076 7.325 1.00 92.94 140 GLU A CA 1
ATOM 1106 C C . GLU A 1 140 ? 5.920 -1.716 6.651 1.00 92.94 140 GLU A C 1
ATOM 1108 O O . GLU A 1 140 ? 7.037 -1.325 6.308 1.00 92.94 140 GLU A O 1
ATOM 1113 N N . ILE A 1 141 ? 4.826 -0.982 6.502 1.00 93.19 141 ILE A N 1
ATOM 1114 C CA . ILE A 1 141 ? 4.762 0.242 5.707 1.00 93.19 141 ILE A CA 1
ATOM 1115 C C . ILE A 1 141 ? 4.540 1.439 6.634 1.00 93.19 141 ILE A C 1
ATOM 1117 O O . ILE A 1 141 ? 3.714 1.373 7.546 1.00 93.19 141 ILE A O 1
ATOM 1121 N N . ASP A 1 142 ? 5.282 2.525 6.404 1.00 91.75 142 ASP A N 1
ATOM 1122 C CA . ASP A 1 142 ? 5.031 3.814 7.057 1.00 91.75 142 ASP A CA 1
ATOM 1123 C C . ASP A 1 142 ? 3.724 4.408 6.526 1.00 91.75 142 ASP A C 1
ATOM 1125 O O . ASP A 1 142 ? 3.571 4.626 5.321 1.00 91.75 142 ASP A O 1
ATOM 1129 N N . PHE A 1 143 ? 2.765 4.633 7.422 1.00 91.94 143 PHE A N 1
ATOM 1130 C CA . PHE A 1 143 ? 1.423 5.014 7.006 1.00 91.94 143 PHE A CA 1
ATOM 1131 C C . PHE A 1 143 ? 1.365 6.462 6.516 1.00 91.94 143 PHE A C 1
ATOM 1133 O O . PHE A 1 143 ? 0.661 6.738 5.550 1.00 91.94 143 PHE A O 1
ATOM 1140 N N . LYS A 1 144 ? 2.156 7.369 7.108 1.00 90.69 144 LYS A N 1
ATOM 1141 C CA . LYS A 1 144 ? 2.214 8.782 6.704 1.00 90.69 144 LYS A CA 1
ATOM 1142 C C . LYS A 1 144 ? 2.762 8.919 5.282 1.00 90.69 144 LYS A C 1
ATOM 1144 O O . LYS A 1 144 ? 2.187 9.640 4.469 1.00 90.69 144 LYS A O 1
ATOM 1149 N N . LEU A 1 145 ? 3.840 8.203 4.963 1.00 93.38 145 LEU A N 1
ATOM 1150 C CA . LEU A 1 145 ? 4.370 8.124 3.604 1.00 93.38 145 LEU A CA 1
ATOM 1151 C C . LEU A 1 145 ? 3.355 7.474 2.660 1.00 93.38 145 LEU A C 1
ATOM 1153 O O . LEU A 1 145 ? 3.149 7.952 1.552 1.00 93.38 145 LEU A O 1
ATOM 1157 N N . PHE A 1 146 ? 2.697 6.399 3.086 1.00 94.56 146 PHE A N 1
ATOM 1158 C CA . PHE A 1 146 ? 1.731 5.699 2.244 1.00 94.56 146 PHE A CA 1
ATOM 1159 C C . PHE A 1 146 ? 0.558 6.585 1.806 1.00 94.56 146 PHE A C 1
ATOM 1161 O O . PHE A 1 146 ? 0.235 6.615 0.621 1.00 94.56 146 PHE A O 1
ATOM 1168 N N . VAL A 1 147 ? -0.055 7.327 2.734 1.00 92.00 147 VAL A N 1
ATOM 1169 C CA . VAL A 1 147 ? -1.195 8.208 2.421 1.00 92.00 147 VAL A CA 1
ATOM 1170 C C . VAL A 1 147 ? -0.772 9.471 1.670 1.00 92.00 147 VAL A C 1
ATOM 1172 O O . VAL A 1 147 ? -1.565 10.025 0.912 1.00 92.00 147 VAL A O 1
ATOM 1175 N N . SER A 1 148 ? 0.485 9.917 1.811 1.00 92.62 148 SER A N 1
ATOM 1176 C CA . SER A 1 148 ? 0.992 11.076 1.063 1.00 92.62 148 SER A CA 1
ATOM 1177 C C . SER A 1 148 ? 1.174 10.777 -0.429 1.00 92.62 148 SER A C 1
ATOM 1179 O O . SER A 1 148 ? 1.155 11.690 -1.259 1.00 92.62 148 SER A O 1
ATOM 1181 N N . LEU A 1 149 ? 1.325 9.505 -0.804 1.00 94.81 149 LEU A N 1
ATOM 1182 C CA . LEU A 1 149 ? 1.404 9.030 -2.184 1.00 94.81 149 LEU A CA 1
ATOM 1183 C C . LEU A 1 149 ? 0.012 9.039 -2.840 1.00 94.81 149 LEU A C 1
ATOM 1185 O O . LEU A 1 149 ? -0.926 8.442 -2.321 1.00 94.81 149 LEU A O 1
ATOM 1189 N N . SER A 1 150 ? -0.154 9.704 -3.986 1.00 91.69 150 SER A N 1
ATOM 1190 C CA . SER A 1 150 ? -1.487 9.990 -4.553 1.00 91.69 150 SER A CA 1
ATOM 1191 C C . SER A 1 150 ? -2.003 8.937 -5.539 1.00 91.69 150 SER A C 1
ATOM 1193 O O . SER A 1 150 ? -3.198 8.869 -5.818 1.00 91.69 150 SER A O 1
ATOM 1195 N N . GLY A 1 151 ? -1.118 8.121 -6.092 1.00 92.19 151 GLY A N 1
ATOM 1196 C CA . GLY A 1 151 ? -1.387 7.096 -7.088 1.00 92.19 151 GLY A CA 1
ATOM 1197 C C . GLY A 1 151 ? -1.242 5.675 -6.547 1.00 92.19 151 GLY A C 1
ATOM 1198 O O . GLY A 1 151 ? -0.606 5.399 -5.528 1.00 92.19 151 GLY A O 1
ATOM 1199 N N . ARG A 1 152 ? -1.872 4.734 -7.259 1.00 93.06 152 ARG A N 1
ATOM 1200 C CA . ARG A 1 152 ? -1.909 3.320 -6.860 1.00 93.06 152 ARG A CA 1
ATOM 1201 C C . ARG A 1 152 ? -0.560 2.612 -7.010 1.00 93.06 152 ARG A C 1
ATOM 1203 O O . ARG A 1 152 ? -0.275 1.686 -6.256 1.00 93.06 152 ARG A O 1
ATOM 1210 N N . TYR A 1 153 ? 0.258 3.019 -7.983 1.00 95.00 153 TYR A N 1
ATOM 1211 C CA . TYR A 1 153 ? 1.479 2.296 -8.344 1.00 95.00 153 TYR A CA 1
ATOM 1212 C C . TYR A 1 153 ? 2.595 2.533 -7.336 1.00 95.00 153 TYR A C 1
ATOM 1214 O O . TYR A 1 153 ? 3.247 1.585 -6.914 1.00 95.00 153 TYR A O 1
ATOM 1222 N N . GLU A 1 154 ? 2.791 3.772 -6.897 1.00 95.19 154 GLU A N 1
ATOM 1223 C CA . GLU A 1 154 ? 3.794 4.104 -5.890 1.00 95.19 154 GLU A CA 1
ATOM 1224 C C . GLU A 1 154 ? 3.518 3.408 -4.558 1.00 95.19 154 GLU A C 1
ATOM 1226 O O . GLU A 1 154 ? 4.441 2.917 -3.920 1.00 95.19 154 GLU A O 1
ATOM 1231 N N . ARG A 1 155 ? 2.251 3.244 -4.181 1.00 93.62 155 ARG A N 1
ATOM 1232 C CA . ARG A 1 155 ? 1.858 2.506 -2.977 1.00 93.62 155 ARG A CA 1
ATOM 1233 C C . ARG A 1 155 ? 2.149 1.009 -3.093 1.00 93.62 155 ARG A C 1
ATOM 1235 O O . ARG A 1 155 ? 2.710 0.411 -2.176 1.00 93.62 155 ARG A O 1
ATOM 1242 N N . ARG A 1 156 ? 1.868 0.407 -4.256 1.00 93.25 156 ARG A N 1
ATOM 1243 C CA . ARG A 1 156 ? 2.221 -0.995 -4.553 1.00 93.25 156 ARG A CA 1
ATOM 1244 C C . ARG A 1 156 ? 3.734 -1.220 -4.581 1.00 93.25 156 ARG A C 1
ATOM 1246 O O . ARG A 1 156 ? 4.220 -2.222 -4.053 1.00 93.25 156 ARG A O 1
ATOM 1253 N N . LEU A 1 157 ? 4.489 -0.284 -5.150 1.00 95.00 157 LEU A N 1
ATOM 1254 C CA . LEU A 1 157 ? 5.951 -0.316 -5.125 1.00 95.00 157 LEU A CA 1
ATOM 1255 C C . LEU A 1 157 ? 6.499 -0.132 -3.707 1.00 95.00 157 LEU A C 1
ATOM 1257 O O . LEU A 1 157 ? 7.411 -0.858 -3.316 1.00 95.00 157 LEU A O 1
ATOM 1261 N N . LEU A 1 158 ? 5.919 0.772 -2.914 1.00 94.94 158 LEU A N 1
ATOM 1262 C CA . LEU A 1 158 ? 6.289 0.971 -1.515 1.00 94.94 158 LEU A CA 1
ATOM 1263 C C . LEU A 1 158 ? 6.067 -0.298 -0.689 1.00 94.94 158 LEU A C 1
ATOM 1265 O O . LEU A 1 158 ? 6.914 -0.616 0.145 1.00 94.94 158 LEU A O 1
ATOM 1269 N N . LYS A 1 159 ? 4.998 -1.062 -0.951 1.00 93.25 159 LYS A N 1
ATOM 1270 C CA . LYS A 1 159 ? 4.809 -2.402 -0.372 1.00 93.25 159 LYS A CA 1
ATOM 1271 C C . LYS A 1 159 ? 5.978 -3.328 -0.722 1.00 93.25 159 LYS A C 1
ATOM 1273 O O . LYS A 1 159 ? 6.594 -3.885 0.183 1.00 93.25 159 LYS A O 1
ATOM 1278 N N . ALA A 1 160 ? 6.329 -3.433 -2.007 1.00 92.88 160 ALA A N 1
ATOM 1279 C CA . ALA A 1 160 ? 7.395 -4.330 -2.470 1.00 92.88 160 ALA A CA 1
ATOM 1280 C C . ALA A 1 160 ? 8.745 -4.003 -1.813 1.00 92.88 160 ALA A C 1
ATOM 1282 O O . ALA A 1 160 ? 9.473 -4.888 -1.371 1.00 92.88 160 ALA A O 1
ATOM 1283 N N . LEU A 1 161 ? 9.059 -2.709 -1.724 1.00 93.75 161 LEU A N 1
ATOM 1284 C CA . LEU A 1 161 ? 10.258 -2.198 -1.067 1.00 93.75 161 LEU A CA 1
ATOM 1285 C C . LEU A 1 161 ? 10.233 -2.476 0.442 1.00 93.75 161 LEU A C 1
ATOM 1287 O O . LEU A 1 161 ? 11.216 -2.952 1.011 1.00 93.75 161 LEU A O 1
ATOM 1291 N N . SER A 1 162 ? 9.095 -2.215 1.086 1.00 92.94 162 SER A N 1
ATOM 1292 C CA . SER A 1 162 ? 8.899 -2.385 2.529 1.00 92.94 162 SER A CA 1
ATOM 1293 C C . SER A 1 162 ? 9.067 -3.830 2.999 1.00 92.94 162 SER A C 1
ATOM 1295 O O . SER A 1 162 ? 9.511 -4.038 4.127 1.00 92.94 162 SER A O 1
ATOM 1297 N N . GLN A 1 163 ? 8.781 -4.821 2.147 1.00 89.06 163 GLN A N 1
ATOM 1298 C CA . GLN A 1 163 ? 8.975 -6.244 2.457 1.00 89.06 163 GLN A CA 1
ATOM 1299 C C . GLN A 1 163 ? 10.422 -6.570 2.860 1.00 89.06 163 GLN A C 1
ATOM 1301 O O . GLN A 1 163 ? 10.657 -7.369 3.764 1.00 89.06 163 GLN A O 1
ATOM 1306 N N . TRP A 1 164 ? 11.399 -5.933 2.211 1.00 86.31 164 TRP A N 1
ATOM 1307 C CA . TRP A 1 164 ? 12.824 -6.229 2.392 1.00 86.31 164 TRP A CA 1
ATOM 1308 C C . TRP A 1 164 ? 13.607 -5.059 2.991 1.00 86.31 164 TRP A C 1
ATOM 1310 O O . TRP A 1 164 ? 14.835 -5.089 3.006 1.00 86.31 164 TRP A O 1
ATOM 1320 N N . LYS A 1 165 ? 12.924 -4.046 3.543 1.00 87.06 165 LYS A N 1
ATOM 1321 C CA . LYS A 1 165 ? 13.542 -2.794 4.025 1.00 87.06 165 LYS A CA 1
ATOM 1322 C C . LYS A 1 165 ? 14.633 -2.981 5.089 1.00 87.06 165 LYS A C 1
ATOM 1324 O O . LYS A 1 165 ? 15.496 -2.123 5.240 1.00 87.06 165 LYS A O 1
ATOM 1329 N N . HIS A 1 166 ? 14.614 -4.100 5.815 1.00 85.88 166 HIS A N 1
ATOM 1330 C CA . HIS A 1 166 ? 15.619 -4.454 6.828 1.00 85.88 166 HIS A CA 1
ATOM 1331 C C . HIS A 1 166 ? 16.688 -5.437 6.332 1.00 85.88 166 HIS A C 1
ATOM 1333 O O . HIS A 1 166 ? 17.568 -5.816 7.101 1.00 85.88 166 HIS A O 1
ATOM 1339 N N . ASN A 1 167 ? 16.634 -5.856 5.066 1.00 84.75 167 ASN A N 1
ATOM 1340 C CA . ASN A 1 167 ? 17.594 -6.778 4.476 1.00 84.75 167 ASN A CA 1
ATOM 1341 C C . ASN A 1 167 ? 18.292 -6.133 3.265 1.00 84.75 167 ASN A C 1
ATOM 1343 O O . ASN A 1 167 ? 17.828 -6.289 2.136 1.00 84.75 167 ASN A O 1
ATOM 1347 N N . PRO A 1 168 ? 19.438 -5.455 3.465 1.00 76.31 168 PRO A N 1
ATOM 1348 C CA . PRO A 1 168 ? 20.127 -4.728 2.397 1.00 76.31 168 PRO A CA 1
ATOM 1349 C C . PRO A 1 168 ? 20.702 -5.635 1.297 1.00 76.31 168 PRO A C 1
ATOM 1351 O O . PRO A 1 168 ? 21.099 -5.134 0.252 1.00 76.31 168 PRO A O 1
ATOM 1354 N N . SER A 1 169 ? 20.759 -6.955 1.516 1.00 77.56 169 SER A N 1
ATOM 1355 C CA . SER A 1 169 ? 21.231 -7.925 0.516 1.00 77.56 169 SER A CA 1
ATOM 1356 C C . SER A 1 169 ? 20.140 -8.387 -0.455 1.00 77.56 169 SER A C 1
ATOM 1358 O O . SER A 1 169 ? 20.441 -9.024 -1.464 1.00 77.56 169 SER A O 1
ATOM 1360 N N . LYS A 1 170 ? 18.866 -8.108 -0.149 1.00 84.94 170 LYS A N 1
ATOM 1361 C CA . LYS A 1 170 ? 17.729 -8.533 -0.965 1.00 84.94 170 LYS A CA 1
ATOM 1362 C C . LYS A 1 170 ? 17.332 -7.415 -1.915 1.00 84.94 170 LYS A C 1
ATOM 1364 O O . LYS A 1 170 ? 17.050 -6.298 -1.497 1.00 84.94 170 LYS A O 1
ATOM 1369 N N . GLU A 1 171 ? 17.265 -7.749 -3.198 1.00 86.50 171 GLU A N 1
ATOM 1370 C CA . GLU A 1 171 ? 16.772 -6.845 -4.230 1.00 86.50 171 GLU A CA 1
ATOM 1371 C C . GLU A 1 171 ? 15.371 -7.253 -4.672 1.00 86.50 171 GLU A C 1
ATOM 1373 O O . GLU A 1 171 ? 15.081 -8.434 -4.875 1.00 86.50 171 GLU A O 1
ATOM 1378 N N . VAL A 1 172 ? 14.513 -6.258 -4.882 1.00 92.94 172 VAL A N 1
ATOM 1379 C CA . VAL A 1 172 ? 13.196 -6.467 -5.479 1.00 92.94 172 VAL A CA 1
ATOM 1380 C C . VAL A 1 172 ? 13.367 -6.488 -6.995 1.00 92.94 172 VAL A C 1
ATOM 1382 O O . VAL A 1 172 ? 13.551 -5.442 -7.622 1.00 92.94 172 VAL A O 1
ATOM 1385 N N . LYS A 1 173 ? 13.333 -7.682 -7.587 1.00 95.12 173 LYS A N 1
ATOM 1386 C CA . LYS A 1 173 ? 13.453 -7.900 -9.032 1.00 95.12 173 LYS A CA 1
ATOM 1387 C C . LYS A 1 173 ? 12.219 -8.629 -9.548 1.00 95.12 173 LYS A C 1
ATOM 1389 O O . LYS A 1 173 ? 11.881 -9.693 -9.044 1.00 95.12 173 LYS A O 1
ATOM 1394 N N . PHE A 1 174 ? 11.608 -8.085 -10.592 1.00 95.44 174 PHE A N 1
ATOM 1395 C CA . PHE A 1 174 ? 10.464 -8.681 -11.273 1.00 95.44 174 PHE A CA 1
ATOM 1396 C C . PHE A 1 174 ? 10.807 -8.961 -12.733 1.00 95.44 174 PHE A C 1
ATOM 1398 O O . PHE A 1 174 ? 11.493 -8.152 -13.372 1.00 95.44 174 PHE A O 1
ATOM 1405 N N . LYS A 1 175 ? 10.280 -10.055 -13.296 1.00 95.69 175 LYS A N 1
ATOM 1406 C CA . LYS A 1 175 ? 10.065 -10.106 -14.748 1.00 95.69 175 LYS A CA 1
ATOM 1407 C C . LYS A 1 175 ? 9.015 -9.063 -15.107 1.00 95.69 175 LYS A C 1
ATOM 1409 O O . LYS A 1 175 ? 8.143 -8.762 -14.301 1.00 95.69 175 LYS A O 1
ATOM 1414 N N . ILE A 1 176 ? 9.079 -8.506 -16.313 1.00 94.56 176 ILE A N 1
ATOM 1415 C CA . ILE A 1 176 ? 8.119 -7.471 -16.722 1.00 94.56 176 ILE A CA 1
ATOM 1416 C C . ILE A 1 176 ? 6.674 -7.979 -16.657 1.00 94.56 176 ILE A C 1
ATOM 1418 O O . ILE A 1 176 ? 5.813 -7.200 -16.276 1.00 94.56 176 ILE A O 1
ATOM 1422 N N . GLN A 1 177 ? 6.404 -9.252 -16.963 1.00 91.44 177 GLN A N 1
ATOM 1423 C CA . GLN A 1 177 ? 5.049 -9.793 -16.827 1.00 91.44 177 GLN A CA 1
ATOM 1424 C C . GLN A 1 177 ? 4.614 -9.849 -15.356 1.00 91.44 177 GLN A C 1
ATOM 1426 O O . GLN A 1 177 ? 3.651 -9.181 -14.999 1.00 91.44 177 GLN A O 1
ATOM 1431 N N . ASP A 1 178 ? 5.403 -10.498 -14.493 1.00 93.25 178 ASP A N 1
ATOM 1432 C CA . ASP A 1 178 ? 5.141 -10.561 -13.047 1.00 93.25 178 ASP A CA 1
ATOM 1433 C C . ASP A 1 178 ? 4.975 -9.162 -12.427 1.00 93.25 178 ASP A C 1
ATOM 1435 O O . ASP A 1 178 ? 4.171 -8.956 -11.524 1.00 93.25 178 ASP A O 1
ATOM 1439 N N . TYR A 1 179 ? 5.726 -8.173 -12.923 1.00 94.25 179 TYR A N 1
ATOM 1440 C CA . TYR A 1 179 ? 5.600 -6.783 -12.502 1.00 94.25 179 TYR A CA 1
ATOM 1441 C C . TYR A 1 179 ? 4.228 -6.195 -12.841 1.00 94.25 179 TYR A C 1
ATOM 1443 O O . TYR A 1 179 ? 3.635 -5.538 -11.989 1.00 94.25 179 TYR A O 1
ATOM 1451 N N . ARG A 1 180 ? 3.735 -6.410 -14.070 1.00 93.44 180 ARG A N 1
ATOM 1452 C CA . ARG A 1 180 ? 2.422 -5.918 -14.520 1.00 93.44 180 ARG A CA 1
ATOM 1453 C C . ARG A 1 180 ? 1.308 -6.492 -13.650 1.00 93.44 180 ARG A C 1
ATOM 1455 O O . ARG A 1 180 ? 0.453 -5.729 -13.202 1.00 93.44 180 ARG A O 1
ATOM 1462 N N . ASP A 1 181 ? 1.392 -7.785 -13.358 1.00 90.25 181 ASP A N 1
ATOM 1463 C CA . ASP A 1 181 ? 0.437 -8.490 -12.505 1.00 90.25 181 ASP A CA 1
ATOM 1464 C C . ASP A 1 181 ? 0.513 -7.955 -11.064 1.00 90.25 181 ASP A C 1
ATOM 1466 O O . ASP A 1 181 ? -0.502 -7.598 -10.466 1.00 90.25 181 ASP A O 1
ATOM 1470 N N . TYR A 1 182 ? 1.731 -7.781 -10.534 1.00 90.62 182 TYR A N 1
ATOM 1471 C CA . TYR A 1 182 ? 1.977 -7.281 -9.177 1.00 90.62 182 TYR A CA 1
ATOM 1472 C C . TYR A 1 182 ? 1.408 -5.875 -8.924 1.00 90.62 182 TYR A C 1
ATOM 1474 O O . TYR A 1 182 ? 0.931 -5.585 -7.824 1.00 90.62 182 TYR A O 1
ATOM 1482 N N . ILE A 1 183 ? 1.451 -4.981 -9.917 1.00 91.69 183 ILE A N 1
ATOM 1483 C CA . ILE A 1 183 ? 0.880 -3.628 -9.798 1.00 91.69 183 ILE A CA 1
ATOM 1484 C C . ILE A 1 183 ? -0.584 -3.540 -10.261 1.00 91.69 183 ILE A C 1
ATOM 1486 O O . ILE A 1 183 ? -1.166 -2.454 -10.202 1.00 91.69 183 ILE A O 1
ATOM 1490 N N . GLY A 1 184 ? -1.164 -4.652 -10.725 1.00 89.81 184 GLY A N 1
ATOM 1491 C CA . GLY A 1 184 ? -2.576 -4.765 -11.079 1.00 89.81 184 GLY A CA 1
ATOM 1492 C C . GLY A 1 184 ? -2.946 -4.053 -12.373 1.00 89.81 184 GLY A C 1
ATOM 1493 O O . GLY A 1 184 ? -3.972 -3.372 -12.410 1.00 89.81 184 GLY A O 1
ATOM 1494 N N . LEU A 1 185 ? -2.097 -4.160 -13.400 1.00 91.62 185 LEU A N 1
ATOM 1495 C CA . LEU A 1 185 ? -2.461 -3.718 -14.746 1.00 91.62 185 LEU A CA 1
ATOM 1496 C C . LEU A 1 185 ? -3.406 -4.713 -15.406 1.00 91.62 185 LEU A C 1
ATOM 1498 O O . LEU A 1 185 ? -3.169 -5.917 -15.367 1.00 91.62 185 LEU A O 1
ATOM 1502 N N . GLU A 1 186 ? -4.420 -4.186 -16.078 1.00 87.94 186 GLU A N 1
ATOM 1503 C CA . GLU A 1 186 ? -5.297 -4.979 -16.932 1.00 87.94 186 GLU A CA 1
ATOM 1504 C C . GLU A 1 186 ? -4.631 -5.291 -18.284 1.00 87.94 186 GLU A C 1
ATOM 1506 O O . GLU A 1 186 ? -3.663 -4.642 -18.726 1.00 87.94 186 GLU A O 1
ATOM 1511 N N . ASP A 1 187 ? -5.174 -6.293 -18.974 1.00 84.25 187 ASP A N 1
ATOM 1512 C CA . ASP A 1 187 ? -4.770 -6.627 -20.334 1.00 84.25 187 ASP A CA 1
ATOM 1513 C C . ASP A 1 187 ? -4.979 -5.422 -21.260 1.00 84.25 187 ASP A C 1
ATOM 1515 O O . ASP A 1 187 ? -6.013 -4.761 -21.259 1.00 84.25 187 ASP A O 1
ATOM 1519 N N . GLY A 1 188 ? -3.961 -5.094 -22.057 1.00 85.19 188 GLY A N 1
ATOM 1520 C CA . GLY A 1 188 ? -3.995 -3.910 -22.925 1.00 85.19 188 GLY A CA 1
ATOM 1521 C C . GLY A 1 188 ? -3.492 -2.606 -22.285 1.00 85.19 188 GLY A C 1
ATOM 1522 O O . GLY A 1 188 ? -3.152 -1.675 -23.020 1.00 85.19 188 GLY A O 1
ATOM 1523 N N . GLU A 1 189 ? -3.305 -2.522 -20.962 1.00 90.75 189 GLU A N 1
ATOM 1524 C CA . GLU A 1 189 ? -2.765 -1.301 -20.347 1.00 90.75 189 GLU A CA 1
ATOM 1525 C C . GLU A 1 189 ? -1.265 -1.125 -20.626 1.00 90.75 189 GLU A C 1
ATOM 1527 O O . GLU A 1 189 ? -0.453 -2.038 -20.462 1.00 90.75 189 GLU A O 1
ATOM 1532 N N . TYR A 1 190 ? -0.860 0.079 -21.039 1.00 92.44 190 TYR A N 1
ATOM 1533 C CA . TYR A 1 190 ? 0.548 0.445 -21.255 1.00 92.44 190 TYR A CA 1
ATOM 1534 C C . TYR A 1 190 ? 1.365 -0.575 -22.076 1.00 92.44 190 TYR A C 1
ATOM 1536 O O . TYR A 1 190 ? 2.509 -0.874 -21.736 1.00 92.44 190 TYR A O 1
ATOM 1544 N N . GLN A 1 191 ? 0.801 -1.094 -23.171 1.00 89.12 191 GLN A N 1
ATOM 1545 C CA . GLN A 1 191 ? 1.477 -2.072 -24.047 1.00 89.12 191 GLN A CA 1
ATOM 1546 C C . GLN A 1 191 ? 2.844 -1.587 -24.555 1.00 89.12 191 GLN A C 1
ATOM 1548 O O . GLN A 1 191 ? 3.782 -2.363 -24.726 1.00 89.12 191 GLN A O 1
ATOM 1553 N N . ARG A 1 192 ? 2.993 -0.272 -24.757 1.00 91.00 192 ARG A N 1
ATOM 1554 C CA . ARG A 1 192 ? 4.288 0.333 -25.080 1.00 91.00 192 ARG A CA 1
ATOM 1555 C C . ARG A 1 192 ? 5.160 0.404 -23.829 1.00 91.00 192 ARG A C 1
ATOM 1557 O O . ARG A 1 192 ? 4.814 1.111 -22.883 1.00 91.00 192 ARG A O 1
ATOM 1564 N N . THR A 1 193 ? 6.338 -0.222 -23.874 1.00 90.62 193 THR A N 1
ATOM 1565 C CA . THR A 1 193 ? 7.307 -0.245 -22.763 1.00 90.62 193 THR A CA 1
ATOM 1566 C C . THR A 1 193 ? 7.629 1.148 -22.223 1.00 90.62 193 THR A C 1
ATOM 1568 O O . THR A 1 193 ? 7.726 1.329 -21.016 1.00 90.62 193 THR A O 1
ATOM 1571 N N . GLU A 1 194 ? 7.742 2.157 -23.088 1.00 93.50 194 GLU A N 1
ATOM 1572 C CA . GLU A 1 194 ? 7.972 3.541 -22.659 1.00 93.50 194 GLU A CA 1
ATOM 1573 C C . GLU A 1 194 ? 6.838 4.069 -21.763 1.00 93.50 194 GLU A C 1
ATOM 1575 O O . GLU A 1 194 ? 7.091 4.690 -20.730 1.00 93.50 194 GLU A O 1
ATOM 1580 N N . ALA A 1 195 ? 5.581 3.791 -22.125 1.00 94.88 195 ALA A N 1
ATOM 1581 C CA . ALA A 1 195 ? 4.424 4.193 -21.336 1.00 94.88 195 ALA A CA 1
ATOM 1582 C C . ALA A 1 195 ? 4.390 3.451 -19.995 1.00 94.88 195 ALA A C 1
ATOM 1584 O O . ALA A 1 195 ? 4.196 4.104 -18.969 1.00 94.88 195 ALA A O 1
ATOM 1585 N N . LEU A 1 196 ? 4.657 2.138 -20.006 1.00 95.38 196 LEU A N 1
ATOM 1586 C CA . LEU A 1 196 ? 4.763 1.315 -18.799 1.00 95.38 196 LEU A CA 1
ATOM 1587 C C . LEU A 1 196 ? 5.802 1.913 -17.847 1.00 95.38 196 LEU A C 1
ATOM 1589 O O . LEU A 1 196 ? 5.470 2.301 -16.729 1.00 95.38 196 LEU A O 1
ATOM 1593 N N . VAL A 1 197 ? 7.038 2.086 -18.320 1.00 96.06 197 VAL A N 1
ATOM 1594 C CA . VAL A 1 197 ? 8.148 2.610 -17.514 1.00 96.06 197 VAL A CA 1
ATOM 1595 C C . VAL A 1 197 ? 7.837 4.006 -16.994 1.00 96.06 197 VAL A C 1
ATOM 1597 O O . VAL A 1 197 ? 7.991 4.265 -15.803 1.00 96.06 197 VAL A O 1
ATOM 1600 N N . ARG A 1 198 ? 7.368 4.919 -17.849 1.00 96.88 198 ARG A N 1
ATOM 1601 C CA . ARG A 1 198 ? 7.105 6.305 -17.445 1.00 96.88 198 ARG A CA 1
ATOM 1602 C C . ARG A 1 198 ? 6.008 6.404 -16.384 1.00 96.88 198 ARG A C 1
ATOM 1604 O O . ARG A 1 198 ? 6.154 7.194 -15.454 1.00 96.88 198 ARG A O 1
ATOM 1611 N N . LYS A 1 199 ? 4.911 5.656 -16.545 1.00 96.25 199 LYS A N 1
ATOM 1612 C CA . LYS A 1 199 ? 3.696 5.795 -15.725 1.00 96.25 199 LYS A CA 1
ATOM 1613 C C . LYS A 1 199 ? 3.711 4.952 -14.455 1.00 96.25 199 LYS A C 1
ATOM 1615 O O . LYS A 1 199 ? 3.138 5.390 -13.467 1.00 96.25 199 LYS A O 1
ATOM 1620 N N . THR A 1 200 ? 4.353 3.786 -14.484 1.00 96.56 200 THR A N 1
ATOM 1621 C CA . THR A 1 200 ? 4.262 2.800 -13.391 1.00 96.56 200 THR A CA 1
ATOM 1622 C C . THR A 1 200 ? 5.564 2.629 -12.612 1.00 96.56 200 THR A C 1
ATOM 1624 O O . THR A 1 200 ? 5.520 2.262 -11.445 1.00 96.56 200 THR A O 1
ATOM 1627 N N . ILE A 1 201 ? 6.712 2.980 -13.207 1.00 97.19 201 ILE A N 1
ATOM 1628 C CA . ILE A 1 201 ? 8.030 2.831 -12.572 1.00 97.19 201 ILE A CA 1
ATOM 1629 C C . ILE A 1 201 ? 8.624 4.204 -12.254 1.00 97.19 201 ILE A C 1
ATOM 1631 O O . ILE A 1 201 ? 8.733 4.582 -11.095 1.00 97.19 201 ILE A O 1
ATOM 1635 N N . LYS A 1 202 ? 8.979 4.984 -13.283 1.00 97.56 202 LYS A N 1
ATOM 1636 C CA . LYS A 1 202 ? 9.769 6.213 -13.132 1.00 97.56 202 LYS A CA 1
ATOM 1637 C C . LYS A 1 202 ? 9.064 7.255 -12.266 1.00 97.56 202 LYS A C 1
ATOM 1639 O O . LYS A 1 202 ? 9.663 7.742 -11.315 1.00 97.56 202 LYS A O 1
ATOM 1644 N N . LYS A 1 203 ? 7.821 7.615 -12.608 1.00 97.50 203 LYS A N 1
ATOM 1645 C CA . LYS A 1 203 ? 7.058 8.595 -11.824 1.00 97.50 203 LYS A CA 1
ATOM 1646 C C . LYS A 1 203 ? 6.789 8.079 -10.399 1.00 97.50 203 LYS A C 1
ATOM 1648 O O . LYS A 1 203 ? 7.185 8.770 -9.472 1.00 97.50 203 LYS A O 1
ATOM 1653 N N . PRO A 1 204 ? 6.238 6.867 -10.209 1.00 97.88 204 PRO A N 1
ATOM 1654 C CA . PRO A 1 204 ? 6.015 6.318 -8.874 1.00 97.88 204 PRO A CA 1
ATOM 1655 C C . PRO A 1 204 ? 7.251 6.258 -7.970 1.00 97.88 204 PRO A C 1
ATOM 1657 O O . PRO A 1 204 ? 7.176 6.634 -6.808 1.00 97.88 204 PRO A O 1
ATOM 1660 N N . ILE A 1 205 ? 8.405 5.833 -8.492 1.00 97.94 205 ILE A N 1
ATOM 1661 C CA . ILE A 1 205 ? 9.653 5.781 -7.715 1.00 97.94 205 ILE A CA 1
ATOM 1662 C C . ILE A 1 205 ? 10.143 7.182 -7.355 1.00 97.94 205 ILE A C 1
ATOM 1664 O O . ILE A 1 205 ? 10.558 7.398 -6.221 1.00 97.94 205 ILE A O 1
ATOM 1668 N N . SER A 1 206 ? 10.057 8.133 -8.289 1.00 97.62 206 SER A N 1
ATOM 1669 C CA . SER A 1 206 ? 10.369 9.539 -8.009 1.00 97.62 206 SER A CA 1
ATOM 1670 C C . SER A 1 206 ? 9.499 10.084 -6.876 1.00 97.62 206 SER A C 1
ATOM 1672 O O . SER A 1 206 ? 10.031 10.680 -5.946 1.00 97.62 206 SER A O 1
ATOM 1674 N N . ASP A 1 207 ? 8.188 9.822 -6.927 1.00 97.38 207 ASP A N 1
ATOM 1675 C CA . ASP A 1 207 ? 7.229 10.282 -5.920 1.00 97.38 207 ASP A CA 1
ATOM 1676 C C . ASP A 1 207 ? 7.530 9.652 -4.538 1.00 97.38 207 ASP A C 1
ATOM 1678 O O . ASP A 1 207 ? 7.447 10.344 -3.524 1.00 97.38 207 ASP A O 1
ATOM 1682 N N . ILE A 1 208 ? 7.945 8.374 -4.477 1.00 97.44 208 ILE A N 1
ATOM 1683 C CA . ILE A 1 208 ? 8.398 7.724 -3.227 1.00 97.44 208 ILE A CA 1
ATOM 1684 C C . ILE A 1 208 ? 9.647 8.412 -2.681 1.00 97.44 208 ILE A C 1
ATOM 1686 O O . ILE A 1 208 ? 9.680 8.746 -1.501 1.00 97.44 208 ILE A O 1
ATOM 1690 N N . ILE A 1 209 ? 10.675 8.611 -3.512 1.00 96.56 209 ILE A N 1
ATOM 1691 C CA . ILE A 1 209 ? 11.938 9.227 -3.079 1.00 96.56 209 ILE A CA 1
ATOM 1692 C C . ILE A 1 209 ? 11.662 10.618 -2.501 1.00 96.56 209 ILE A C 1
ATOM 1694 O O . ILE A 1 209 ? 12.073 10.897 -1.376 1.00 96.56 209 ILE A O 1
ATOM 1698 N N . GLU A 1 210 ? 10.922 11.450 -3.238 1.00 95.56 210 GLU A N 1
ATOM 1699 C CA . GLU A 1 210 ? 10.592 12.826 -2.857 1.00 95.56 210 GLU A CA 1
ATOM 1700 C C . GLU A 1 210 ? 9.803 12.884 -1.544 1.00 95.56 210 GLU A C 1
ATOM 1702 O O . GLU A 1 210 ? 10.202 13.578 -0.610 1.00 95.56 210 GLU A O 1
ATOM 1707 N N . LYS A 1 211 ? 8.720 12.107 -1.433 1.00 95.12 211 LYS A N 1
ATOM 1708 C CA . LYS A 1 211 ? 7.824 12.154 -0.266 1.00 95.12 211 LYS A CA 1
ATOM 1709 C C . LYS A 1 211 ? 8.341 11.392 0.947 1.00 95.12 211 LYS A C 1
ATOM 1711 O O . LYS A 1 211 ? 7.798 11.553 2.035 1.00 95.12 211 LYS A O 1
ATOM 1716 N N . SER A 1 212 ? 9.364 10.555 0.777 1.00 93.38 212 SER A N 1
ATOM 1717 C CA . SER A 1 212 ? 9.990 9.819 1.881 1.00 93.38 212 SER A CA 1
ATOM 1718 C C . SER A 1 212 ? 10.924 10.661 2.742 1.00 93.38 212 SER A C 1
ATOM 1720 O O . SER A 1 212 ? 11.433 10.142 3.734 1.00 93.38 212 SER A O 1
ATOM 1722 N N . GLU A 1 213 ? 11.197 11.908 2.345 1.00 89.88 213 GLU A N 1
ATOM 1723 C CA . GLU A 1 213 ? 12.033 12.845 3.105 1.00 89.88 213 GLU A CA 1
ATOM 1724 C C . GLU A 1 213 ? 13.414 12.243 3.456 1.00 89.88 213 GLU A C 1
ATOM 1726 O O . GLU A 1 213 ? 13.968 12.448 4.531 1.00 89.88 213 GLU A O 1
ATOM 1731 N N . GLY A 1 214 ? 13.980 11.454 2.532 1.00 89.94 214 GLY A N 1
ATOM 1732 C CA . GLY A 1 214 ? 15.288 10.806 2.684 1.00 89.94 214 GLY A CA 1
ATOM 1733 C C . GLY A 1 214 ? 15.259 9.398 3.290 1.00 89.94 214 GLY A C 1
ATOM 1734 O O . GLY A 1 214 ? 16.307 8.758 3.359 1.00 89.94 214 GLY A O 1
ATOM 1735 N N . CYS A 1 215 ? 14.091 8.872 3.674 1.00 91.19 215 CYS A N 1
ATOM 1736 C CA . CYS A 1 215 ? 13.976 7.501 4.184 1.00 91.19 215 CYS A CA 1
ATOM 1737 C C . CYS A 1 215 ? 14.175 6.439 3.095 1.00 91.19 215 CYS A C 1
ATOM 1739 O O . CYS A 1 215 ? 14.589 5.324 3.406 1.00 91.19 215 CYS A O 1
ATOM 1741 N N . TRP A 1 216 ? 13.893 6.754 1.827 1.00 94.12 216 TRP A N 1
ATOM 1742 C CA . TRP A 1 216 ? 14.144 5.867 0.691 1.00 94.12 216 TRP A CA 1
ATOM 1743 C C . TRP A 1 216 ? 15.174 6.483 -0.252 1.00 94.12 216 TRP A C 1
ATOM 1745 O O . TRP A 1 216 ? 14.907 7.470 -0.935 1.00 94.12 216 TRP A O 1
ATOM 1755 N N . VAL A 1 217 ? 16.362 5.877 -0.301 1.00 94.06 217 VAL A N 1
ATOM 1756 C CA . VAL A 1 217 ? 17.524 6.434 -1.005 1.00 94.06 217 VAL A CA 1
ATOM 1757 C C . VAL A 1 217 ? 17.904 5.563 -2.207 1.00 94.06 217 VAL A C 1
ATOM 1759 O O . VAL A 1 217 ? 18.108 4.358 -2.030 1.00 94.06 217 VAL A O 1
ATOM 1762 N N . PRO A 1 218 ? 18.050 6.141 -3.416 1.00 95.44 218 PRO A N 1
ATOM 1763 C CA . PRO A 1 218 ? 18.583 5.446 -4.587 1.00 95.44 218 PRO A CA 1
ATOM 1764 C C . PRO A 1 218 ? 19.960 4.833 -4.364 1.00 95.44 218 PRO A C 1
ATOM 1766 O O . PRO A 1 218 ? 20.860 5.473 -3.819 1.00 95.44 218 PRO A O 1
ATOM 1769 N N . THR A 1 219 ? 20.127 3.597 -4.827 1.00 94.06 219 THR A N 1
ATOM 1770 C CA . THR A 1 219 ? 21.392 2.851 -4.759 1.00 94.06 219 THR A CA 1
ATOM 1771 C C . THR A 1 219 ? 22.026 2.629 -6.128 1.00 94.06 219 THR A C 1
ATOM 1773 O O . THR A 1 219 ? 23.140 2.115 -6.205 1.00 94.06 219 THR A O 1
ATOM 1776 N N . ASP A 1 220 ? 21.338 2.977 -7.216 1.00 94.12 220 ASP A N 1
ATOM 1777 C CA . ASP A 1 220 ? 21.910 2.948 -8.558 1.00 94.12 220 ASP A CA 1
ATOM 1778 C C . ASP A 1 220 ? 22.783 4.193 -8.828 1.00 94.12 220 ASP A C 1
ATOM 1780 O O . ASP A 1 220 ? 22.495 5.270 -8.298 1.00 94.12 220 ASP A O 1
ATOM 1784 N N . PRO A 1 221 ? 23.825 4.092 -9.679 1.00 92.38 221 PRO A N 1
ATOM 1785 C CA . PRO A 1 221 ? 24.732 5.210 -9.966 1.00 92.38 221 PRO A CA 1
ATOM 1786 C C . PRO A 1 221 ? 24.038 6.458 -10.523 1.00 92.38 221 PRO A C 1
ATOM 1788 O O . PRO A 1 221 ? 24.475 7.579 -10.275 1.00 92.38 221 PRO A O 1
ATOM 1791 N N . GLU A 1 222 ? 22.945 6.267 -11.263 1.00 93.56 222 GLU A N 1
ATOM 1792 C CA . GLU A 1 222 ? 22.177 7.343 -11.895 1.00 93.56 222 GLU A CA 1
ATOM 1793 C C . GLU A 1 222 ? 21.124 7.955 -10.956 1.00 93.56 222 GLU A C 1
ATOM 1795 O O . GLU A 1 222 ? 20.422 8.889 -11.346 1.00 93.56 222 GLU A O 1
ATOM 1800 N N . LYS A 1 223 ? 21.020 7.445 -9.720 1.00 94.50 223 LYS A N 1
ATOM 1801 C CA . LYS A 1 223 ? 20.068 7.856 -8.679 1.00 94.50 223 LYS A CA 1
ATOM 1802 C C . LYS A 1 223 ? 18.603 7.843 -9.132 1.00 94.50 223 LYS A C 1
ATOM 1804 O O . LYS A 1 223 ? 17.795 8.642 -8.663 1.00 94.50 223 LYS A O 1
ATOM 1809 N N . LYS A 1 224 ? 18.244 6.936 -10.043 1.00 95.31 224 LYS A N 1
ATOM 1810 C CA . LYS A 1 224 ? 16.876 6.781 -10.560 1.00 95.31 224 LYS A CA 1
ATOM 1811 C C . LYS A 1 224 ? 15.972 5.987 -9.620 1.00 95.31 224 LYS A C 1
ATOM 1813 O O . LYS A 1 224 ? 14.754 6.086 -9.735 1.00 95.31 224 LYS A O 1
ATOM 1818 N N . GLY A 1 225 ? 16.549 5.170 -8.743 1.00 96.00 225 GLY A N 1
ATOM 1819 C CA . GLY A 1 225 ? 15.847 4.242 -7.861 1.00 96.00 225 GLY A CA 1
ATOM 1820 C C . GLY A 1 225 ? 15.418 2.934 -8.537 1.00 96.00 225 GLY A C 1
ATOM 1821 O O . GLY A 1 225 ? 14.731 2.125 -7.916 1.00 96.00 225 GLY A O 1
ATOM 1822 N N . PHE A 1 226 ? 15.799 2.694 -9.797 1.00 97.00 226 PHE A N 1
ATOM 1823 C CA . PHE A 1 226 ? 15.505 1.451 -10.518 1.00 97.00 226 PHE A CA 1
ATOM 1824 C C . PHE A 1 226 ? 16.495 1.168 -11.649 1.00 97.00 226 PHE A C 1
ATOM 1826 O O . PHE A 1 226 ? 17.137 2.070 -12.181 1.00 97.00 226 PHE A O 1
ATOM 1833 N N . LEU A 1 227 ? 16.546 -0.096 -12.069 1.00 96.62 227 LEU A N 1
ATOM 1834 C CA . LEU A 1 227 ? 17.299 -0.573 -13.224 1.00 96.62 227 LEU A CA 1
ATOM 1835 C C . LEU A 1 227 ? 16.399 -1.436 -14.115 1.00 96.62 227 LEU A C 1
ATOM 1837 O O . LEU A 1 227 ? 15.696 -2.321 -13.630 1.00 96.62 227 LEU A O 1
ATOM 1841 N N . LEU A 1 228 ? 16.447 -1.200 -15.426 1.00 96.06 228 LEU A N 1
ATOM 1842 C CA . LEU A 1 228 ? 15.818 -2.061 -16.427 1.00 96.06 228 LEU A CA 1
ATOM 1843 C C . LEU A 1 228 ? 16.896 -2.903 -17.100 1.00 96.06 228 LEU A C 1
ATOM 1845 O O . LEU A 1 228 ? 17.850 -2.352 -17.652 1.00 96.06 228 LEU A O 1
ATOM 1849 N N . THR A 1 229 ? 16.740 -4.224 -17.086 1.00 95.06 229 THR A N 1
ATOM 1850 C CA . THR A 1 229 ? 17.708 -5.139 -17.703 1.00 95.06 229 THR A CA 1
ATOM 1851 C C . THR A 1 229 ? 17.072 -5.984 -18.797 1.00 95.06 229 THR A C 1
ATOM 1853 O O . THR A 1 229 ? 15.849 -6.131 -18.901 1.00 95.06 229 THR A O 1
ATOM 1856 N N . ARG A 1 230 ? 17.937 -6.497 -19.668 1.00 93.12 230 ARG A N 1
ATOM 1857 C CA . ARG A 1 230 ? 17.592 -7.416 -20.748 1.00 93.12 230 ARG A CA 1
ATOM 1858 C C . ARG A 1 230 ? 18.324 -8.714 -20.480 1.00 93.12 230 ARG A C 1
ATOM 1860 O O . ARG A 1 230 ? 19.535 -8.699 -20.283 1.00 93.12 230 ARG A O 1
ATOM 1867 N N . GLU A 1 231 ? 17.596 -9.811 -20.483 1.00 89.12 231 GLU A N 1
ATOM 1868 C CA . GLU A 1 231 ? 18.166 -11.148 -20.423 1.00 89.12 231 GLU A CA 1
ATOM 1869 C C . GLU A 1 231 ? 17.815 -11.870 -21.729 1.00 89.12 231 GLU A C 1
ATOM 1871 O O . GLU A 1 231 ? 16.663 -11.878 -22.162 1.00 89.12 231 GLU A O 1
ATOM 1876 N N . GLY A 1 232 ? 18.827 -12.423 -22.401 1.00 83.12 232 GLY A N 1
ATOM 1877 C CA . GLY A 1 232 ? 18.686 -13.051 -23.717 1.00 83.12 232 GLY A CA 1
ATOM 1878 C C . GLY A 1 232 ? 18.963 -12.116 -24.903 1.00 83.12 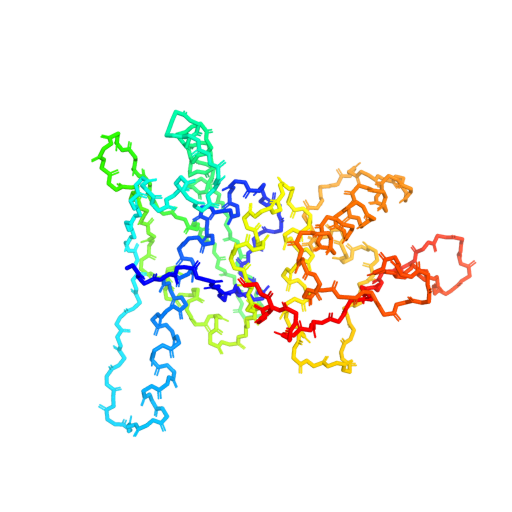232 GLY A C 1
ATOM 1879 O O . GLY A 1 232 ? 19.530 -11.036 -24.762 1.00 83.12 232 GLY A O 1
ATOM 1880 N N . LYS A 1 233 ? 18.603 -12.567 -26.112 1.00 79.19 233 LYS A N 1
ATOM 1881 C CA . LYS A 1 233 ? 18.988 -11.929 -27.391 1.00 79.19 233 LYS A CA 1
ATOM 1882 C C . LYS A 1 233 ? 18.024 -10.826 -27.875 1.00 79.19 233 LYS A C 1
ATOM 1884 O O . LYS A 1 233 ? 18.212 -10.279 -28.959 1.00 79.19 233 LYS A O 1
ATOM 1889 N N . GLY A 1 234 ? 16.972 -10.522 -27.112 1.00 82.31 234 GLY A N 1
ATOM 1890 C CA . GLY A 1 234 ? 15.924 -9.571 -27.494 1.00 82.31 234 GLY A CA 1
ATOM 1891 C C . GLY A 1 234 ? 16.285 -8.097 -27.259 1.00 82.31 234 GLY A C 1
ATOM 1892 O O . GLY A 1 234 ? 17.157 -7.762 -26.461 1.00 82.31 234 GLY A O 1
ATOM 1893 N N . ARG A 1 235 ? 15.571 -7.188 -27.941 1.00 83.19 235 ARG A N 1
ATOM 1894 C CA . ARG A 1 235 ? 15.702 -5.726 -27.743 1.00 83.19 235 ARG A CA 1
ATOM 1895 C C . ARG A 1 235 ? 14.830 -5.178 -26.604 1.00 83.19 235 ARG A C 1
ATOM 1897 O O . ARG A 1 235 ? 15.072 -4.063 -26.147 1.00 83.19 235 ARG A O 1
ATOM 1904 N N . ALA A 1 236 ? 13.824 -5.935 -26.166 1.00 88.12 236 ALA A N 1
ATOM 1905 C CA . ALA A 1 236 ? 12.909 -5.537 -25.101 1.00 88.12 236 ALA A CA 1
ATOM 1906 C C . ALA A 1 236 ? 13.533 -5.747 -23.712 1.00 88.12 236 ALA A C 1
ATOM 1908 O O . ALA A 1 236 ? 14.318 -6.673 -23.510 1.00 88.12 236 ALA A O 1
ATOM 1909 N N . TYR A 1 237 ? 13.173 -4.889 -22.755 1.00 93.94 237 TYR A N 1
ATOM 1910 C CA . TYR A 1 237 ? 13.478 -5.126 -21.345 1.00 93.94 237 TYR A CA 1
ATOM 1911 C C . TYR A 1 237 ? 12.691 -6.328 -20.837 1.00 93.94 237 TYR A C 1
ATOM 1913 O O . TYR A 1 237 ? 11.507 -6.467 -21.134 1.00 93.94 237 TYR A O 1
ATOM 1921 N N . THR A 1 238 ? 13.357 -7.180 -20.068 1.00 94.69 238 THR A N 1
ATOM 1922 C CA . THR A 1 238 ? 12.767 -8.405 -19.516 1.00 94.69 238 THR A CA 1
ATOM 1923 C C . THR A 1 238 ? 12.568 -8.308 -18.013 1.00 94.69 238 THR A C 1
ATOM 1925 O O . THR A 1 238 ? 11.692 -8.985 -17.483 1.00 94.69 238 THR A O 1
ATOM 1928 N N . HIS A 1 239 ? 13.335 -7.448 -17.335 1.00 96.44 239 HIS A N 1
ATOM 1929 C CA . HIS A 1 239 ? 13.257 -7.272 -15.891 1.00 96.44 239 HIS A CA 1
ATOM 1930 C C . HIS A 1 239 ? 13.282 -5.803 -15.479 1.00 96.44 239 HIS A C 1
ATOM 1932 O O . HIS A 1 239 ? 13.908 -4.959 -16.128 1.00 96.44 239 HIS A O 1
ATOM 1938 N N . VAL A 1 240 ? 12.650 -5.543 -14.339 1.00 97.06 240 VAL A N 1
ATOM 1939 C CA . VAL A 1 240 ? 12.819 -4.327 -13.549 1.00 97.06 240 VAL A CA 1
ATOM 1940 C C . VAL A 1 240 ? 13.361 -4.713 -12.177 1.00 97.06 240 VAL A C 1
ATOM 1942 O O . VAL A 1 240 ? 12.864 -5.638 -11.536 1.00 97.06 240 VAL A O 1
ATOM 1945 N N . THR A 1 241 ? 14.387 -4.001 -11.727 1.00 96.69 241 THR A N 1
ATOM 1946 C CA . THR A 1 241 ? 14.940 -4.119 -10.379 1.00 96.69 241 THR A CA 1
ATOM 1947 C C . THR A 1 241 ? 14.781 -2.788 -9.668 1.00 96.69 241 THR A C 1
ATOM 1949 O O . THR A 1 241 ? 15.238 -1.766 -10.179 1.00 96.69 241 THR A O 1
ATOM 1952 N N . LEU A 1 242 ? 14.152 -2.789 -8.496 1.00 96.25 242 LEU A N 1
ATOM 1953 C CA . LEU A 1 242 ? 14.075 -1.602 -7.649 1.00 96.25 242 LEU A CA 1
ATOM 1954 C C . LEU A 1 242 ? 15.404 -1.437 -6.908 1.00 96.25 242 LEU A C 1
ATOM 1956 O O . LEU A 1 242 ? 15.932 -2.391 -6.338 1.00 96.25 242 LEU A O 1
ATOM 1960 N N . LYS A 1 243 ? 15.955 -0.227 -6.947 1.00 95.25 243 LYS A N 1
ATOM 1961 C CA . LYS A 1 243 ? 17.281 0.122 -6.425 1.00 95.25 243 LYS A CA 1
ATOM 1962 C C . LYS A 1 243 ? 17.144 1.228 -5.383 1.00 95.25 243 LYS A C 1
ATOM 1964 O O . LYS A 1 243 ? 17.666 2.325 -5.553 1.00 95.25 243 LYS A O 1
ATOM 1969 N N . LEU A 1 244 ? 16.378 0.943 -4.332 1.00 94.25 244 LEU A N 1
ATOM 1970 C CA . LEU A 1 244 ? 16.187 1.826 -3.185 1.00 94.25 244 LEU A CA 1
ATOM 1971 C C . LEU A 1 244 ? 16.588 1.098 -1.903 1.00 94.25 244 LEU A C 1
ATOM 1973 O O . LEU A 1 244 ? 16.250 -0.070 -1.716 1.00 94.25 244 LEU A O 1
ATOM 1977 N N . ARG A 1 245 ? 17.268 1.808 -1.005 1.00 92.62 245 ARG A N 1
ATOM 1978 C CA . ARG A 1 245 ? 17.579 1.358 0.355 1.00 92.62 245 ARG A CA 1
ATOM 1979 C C . ARG A 1 245 ? 16.779 2.182 1.352 1.00 92.62 245 ARG A C 1
ATOM 1981 O O . ARG A 1 245 ? 16.675 3.398 1.203 1.00 92.62 245 ARG A O 1
ATOM 1988 N N . TYR A 1 246 ? 16.276 1.519 2.387 1.00 92.81 246 TYR A N 1
ATOM 1989 C CA . TYR A 1 246 ? 15.654 2.188 3.521 1.00 92.81 246 TYR A CA 1
ATOM 1990 C C . TYR A 1 246 ? 16.715 2.732 4.490 1.00 92.81 246 TYR A C 1
ATOM 1992 O O . TYR A 1 246 ? 17.626 2.003 4.900 1.00 92.81 246 TYR A O 1
ATOM 2000 N N . ASP A 1 247 ? 16.602 4.005 4.858 1.00 88.69 247 ASP A N 1
ATOM 2001 C CA . ASP A 1 247 ? 17.448 4.668 5.846 1.00 88.69 247 ASP A CA 1
ATOM 2002 C C . ASP A 1 247 ? 16.606 5.216 7.012 1.00 88.69 247 ASP A C 1
ATOM 2004 O O . ASP A 1 247 ? 16.023 6.296 6.909 1.00 88.69 247 ASP A O 1
ATOM 2008 N N . PRO A 1 248 ? 16.529 4.498 8.148 1.00 79.12 248 PRO A N 1
ATOM 2009 C CA . PRO A 1 248 ? 15.702 4.919 9.275 1.00 79.12 248 PRO A CA 1
ATOM 2010 C C . PRO A 1 248 ? 16.241 6.165 9.991 1.00 79.12 248 PRO A C 1
ATOM 2012 O O . PRO A 1 248 ? 15.507 6.766 10.769 1.00 79.12 248 PRO A O 1
ATOM 2015 N N . LYS A 1 249 ? 17.509 6.559 9.778 1.00 66.69 249 LYS A N 1
ATOM 2016 C CA . LYS A 1 249 ? 18.095 7.722 10.465 1.00 66.69 249 LYS A CA 1
ATOM 2017 C C . LYS A 1 249 ? 17.581 9.047 9.902 1.00 66.69 249 LYS A C 1
ATOM 2019 O O . LYS A 1 249 ? 17.531 10.020 10.645 1.00 66.69 249 LYS A O 1
ATOM 2024 N N . ALA A 1 250 ? 17.157 9.071 8.638 1.00 61.50 250 ALA A N 1
ATOM 2025 C CA . ALA A 1 250 ? 16.509 10.238 8.043 1.00 61.50 250 ALA A CA 1
ATOM 2026 C C . ALA A 1 250 ? 15.145 10.537 8.698 1.00 61.50 250 ALA A C 1
ATOM 2028 O O . ALA A 1 250 ? 14.808 11.698 8.894 1.00 61.50 250 ALA A O 1
ATOM 2029 N N . ALA A 1 251 ? 14.423 9.502 9.148 1.00 54.00 251 ALA A N 1
ATOM 2030 C CA . ALA A 1 251 ? 13.133 9.639 9.833 1.00 54.00 251 ALA A CA 1
ATOM 2031 C C . ALA A 1 251 ? 13.218 10.285 11.234 1.00 54.00 251 ALA A C 1
ATOM 2033 O O . ALA A 1 251 ? 12.189 10.649 11.789 1.00 54.00 251 ALA A O 1
ATOM 2034 N N . LEU A 1 252 ? 14.416 10.380 11.829 1.00 43.09 252 LEU A N 1
ATOM 2035 C CA . LEU A 1 252 ? 14.651 10.930 13.176 1.00 43.09 252 LEU A CA 1
ATOM 2036 C C . LEU A 1 252 ? 15.086 12.406 13.169 1.00 43.09 252 LEU A C 1
ATOM 2038 O O . LEU A 1 252 ? 15.280 12.984 14.236 1.00 43.09 252 LEU A O 1
ATOM 2042 N N . LEU A 1 253 ? 15.297 12.996 11.989 1.00 37.38 253 LEU A N 1
ATOM 2043 C CA . LEU A 1 253 ? 15.720 14.393 11.817 1.00 37.38 253 LEU A CA 1
ATOM 2044 C C . LEU A 1 253 ? 14.537 15.349 11.556 1.00 37.38 253 LEU A C 1
ATOM 2046 O O . LEU A 1 253 ? 14.762 16.509 11.209 1.00 37.38 253 LEU A O 1
ATOM 2050 N N . LEU A 1 254 ? 13.303 14.863 11.730 1.00 38.75 254 LEU A N 1
ATOM 2051 C CA . LEU A 1 254 ? 12.022 15.543 11.508 1.00 38.75 254 LEU A CA 1
ATOM 2052 C C . LEU A 1 254 ? 11.075 15.289 12.687 1.00 38.75 254 LEU A C 1
ATOM 2054 O O . LEU A 1 254 ? 10.236 16.176 12.959 1.00 38.75 254 LEU A O 1
#

Secondary structure (DSSP, 8-state):
-----EEEEESSSS-TT--HHHHHHHHHHHHHHHHHHHHHHHHHTT-TTPPPPPPP-EEEE-HHHHHHHHT--HHHHHHHHHHHHHHHHH--EEEEETTEEEEE-S-SEEE--TTSPEEEE--HHHHHHHHHHHHH-EEEEEHHHHHH--SHHHHHHHHHHHHTTT-TT--EEEEHHHHHHHTTPPTTTT-SHHHHIIIIIIHHHHHHHHHTTTSEEE-STT-SSEEEE--SS-SS--EEEE-EEE-TTGGG--